Protein AF-A0A445IRP0-F1 (afdb_monomer)

Organism: Glycine soja (NCBI:txid3848)

Sequence (173 aa):
MMEEEKATNGAVTRHMLGPQFVNKLICDLNQSNEDSYKPWCIEDVSLFILPSKLGYDINQCKLVNSMHDNFSTSKKNLDDAMKHRFKELLVLMNPGLTKESASITLLHVDVPRQQNIHDCGIHVLKYMEIWDGSIKWQDKTMPDYQHKEILKIRQSLYVDGFDILKTRLEKRF

pLDDT: mean 72.68, std 11.89, range [42.47, 92.5]

Nearest PDB structures (foldseek):
  3m21-assembly1_F  TM=4.863E-01  e=3.733E-01  Helicobacter pylori 26695
  3ug6-assembly1_A  TM=2.866E-01  e=9.724E-01  Methanocaldococcus jannaschii DSM 2661
  6lhx-assembly1_A  TM=2.316E-01  e=7.992E+00  Bacillus cereus MSX-D12

InterPro domains:
  IPR003653 Ulp1 protease family, C-terminal catalytic domain [PF02902] (105-167)
  IPR003653 Ulp1 protease family, C-terminal catalytic domain [PS50600] (1-131)
  IPR038765 Papain-like cysteine peptidase superfamily [SSF54001] (14-158)

Mean predicted aligned error: 11.12 Å

Radius of gyration: 18.85 Å; Cα contacts (8 Å, |Δi|>4): 133; chains: 1; bounding box: 42×48×46 Å

Secondary structure (DSSP, 8-state):
-HHHHHHHHSS----TTSHHHHHHHHHHHHH--TT---PPPHHHHHTTT-HHHHTS---EEEEE--S-----HHHHHHHHHHHHHHHHHHHHH-TT--TTT---EEEEE--PPPSSSS-HHHHHHHHHHH--S-SSBTTBPPP---HHHHHHHHHHHHHHHHHHHHHHHHTT-

Solvent-accessible surface area (backbone atoms only — not comparable to full-atom values): 10655 Å² total; per-residue (Å²): 107,70,70,52,42,29,72,73,66,79,48,68,82,82,50,88,66,16,58,70,49,48,51,48,51,52,52,53,55,74,69,43,48,94,93,57,70,70,78,81,47,73,74,60,57,34,62,70,69,19,36,87,70,64,76,51,81,82,47,70,42,78,46,79,59,37,67,83,73,81,96,46,77,70,55,53,53,49,52,52,51,49,54,51,52,50,38,53,51,50,29,73,58,30,88,90,45,46,76,88,73,53,59,72,46,81,40,80,49,87,54,51,65,52,93,64,94,79,54,60,66,58,51,54,51,52,46,39,70,69,51,84,70,60,95,53,54,92,86,40,77,64,81,73,77,51,72,74,51,52,53,50,52,52,52,47,56,52,51,55,52,46,52,53,50,49,56,54,57,62,73,74,111

Structure (mmCIF, N/CA/C/O backbone):
data_AF-A0A445IRP0-F1
#
_entry.id   AF-A0A445IRP0-F1
#
loop_
_atom_site.group_PDB
_atom_site.id
_atom_site.type_symbol
_atom_site.label_atom_id
_atom_site.label_alt_id
_atom_site.label_comp_id
_atom_site.label_asym_id
_atom_site.label_entity_id
_atom_site.label_seq_id
_atom_site.pdbx_PDB_ins_code
_atom_site.Cartn_x
_atom_site.Cartn_y
_atom_site.Cartn_z
_atom_site.occupancy
_atom_site.B_iso_or_equiv
_atom_site.auth_seq_id
_atom_site.auth_comp_id
_atom_site.auth_asym_id
_atom_site.auth_atom_id
_atom_site.pdbx_PDB_model_num
ATOM 1 N N . MET A 1 1 ? -22.354 -3.031 -4.840 1.00 49.41 1 MET A N 1
ATOM 2 C CA . MET A 1 1 ? -20.895 -3.112 -4.599 1.00 49.41 1 MET A CA 1
ATOM 3 C C . MET A 1 1 ? -20.497 -3.100 -3.116 1.00 49.41 1 MET A C 1
ATOM 5 O O . MET A 1 1 ? -20.107 -4.154 -2.650 1.00 49.41 1 MET A O 1
ATOM 9 N N . MET A 1 2 ? -20.603 -2.001 -2.339 1.00 43.59 2 MET A N 1
ATOM 10 C CA . MET A 1 2 ? -20.248 -2.030 -0.890 1.00 43.59 2 MET A CA 1
ATOM 11 C C . MET A 1 2 ? -21.197 -2.880 -0.042 1.00 43.59 2 MET A C 1
ATOM 13 O O . MET A 1 2 ? -20.754 -3.698 0.756 1.00 43.59 2 MET A O 1
ATOM 17 N N . GLU A 1 3 ? -22.499 -2.689 -0.252 1.00 45.44 3 GLU A N 1
ATOM 18 C CA . GLU A 1 3 ? -23.562 -3.465 0.397 1.00 45.44 3 GLU A CA 1
ATOM 19 C C . GLU A 1 3 ? -23.433 -4.968 0.082 1.00 45.44 3 GLU A C 1
ATOM 21 O O . GLU A 1 3 ? -23.585 -5.794 0.972 1.00 45.44 3 GLU A O 1
ATOM 26 N N . GLU A 1 4 ? -23.058 -5.327 -1.152 1.00 49.97 4 GLU A N 1
ATOM 27 C CA . GLU A 1 4 ? -22.807 -6.721 -1.562 1.00 49.97 4 GLU A CA 1
ATOM 28 C C . GLU A 1 4 ? -21.566 -7.323 -0.901 1.00 49.97 4 GLU A C 1
ATOM 30 O O . GLU A 1 4 ? -21.624 -8.450 -0.418 1.00 49.97 4 GLU A O 1
ATOM 35 N N . GLU A 1 5 ? -20.447 -6.594 -0.861 1.00 42.47 5 GLU A N 1
ATOM 36 C CA . GLU A 1 5 ? -19.217 -7.065 -0.211 1.00 42.47 5 GLU A CA 1
ATOM 37 C C . GLU A 1 5 ? -19.461 -7.300 1.286 1.00 42.47 5 GLU A C 1
ATOM 39 O O . GLU A 1 5 ? -19.101 -8.350 1.818 1.00 42.47 5 GLU A O 1
ATOM 44 N N . LYS A 1 6 ? -20.171 -6.372 1.943 1.00 52.72 6 LYS A N 1
ATOM 45 C CA . LYS A 1 6 ? -20.587 -6.503 3.344 1.00 52.72 6 LYS A CA 1
ATOM 46 C C . LYS A 1 6 ? -21.531 -7.685 3.555 1.00 52.72 6 LYS A C 1
ATOM 48 O O . LYS A 1 6 ? -21.344 -8.437 4.507 1.00 52.72 6 LYS A O 1
ATOM 53 N N . ALA A 1 7 ? -22.519 -7.859 2.676 1.00 57.97 7 ALA A N 1
ATOM 54 C CA . ALA A 1 7 ? -23.468 -8.969 2.739 1.00 57.97 7 ALA A CA 1
ATOM 55 C C . ALA A 1 7 ? -22.790 -10.332 2.528 1.00 57.97 7 ALA A C 1
ATOM 57 O O . ALA A 1 7 ? -23.214 -11.321 3.118 1.00 57.97 7 ALA A O 1
ATOM 58 N N . THR A 1 8 ? -21.723 -10.377 1.727 1.00 62.09 8 THR A N 1
ATOM 59 C CA . THR A 1 8 ? -21.004 -11.616 1.396 1.00 62.09 8 THR A CA 1
ATOM 60 C C . THR A 1 8 ? -19.952 -11.972 2.448 1.00 62.09 8 THR A C 1
ATOM 62 O O . THR A 1 8 ? -19.849 -13.127 2.852 1.00 62.09 8 THR A O 1
ATOM 65 N N . ASN A 1 9 ? -19.184 -10.987 2.924 1.00 55.62 9 ASN A N 1
ATOM 66 C CA . ASN A 1 9 ? -17.984 -11.223 3.735 1.00 55.62 9 ASN A CA 1
ATOM 67 C C . ASN A 1 9 ? -18.143 -10.801 5.205 1.00 55.62 9 ASN A C 1
ATOM 69 O O . ASN A 1 9 ? -17.217 -10.973 5.996 1.00 55.62 9 ASN A O 1
ATOM 73 N N . GLY A 1 10 ? -19.271 -10.188 5.582 1.00 58.84 10 GLY A N 1
ATOM 74 C CA . GLY A 1 10 ? -19.500 -9.621 6.919 1.00 58.84 10 GLY A CA 1
ATOM 75 C C . GLY A 1 10 ? -18.662 -8.372 7.236 1.00 58.84 10 GLY A C 1
ATOM 76 O O . GLY A 1 10 ? -18.857 -7.742 8.273 1.00 58.84 10 GLY A O 1
ATOM 77 N N . ALA A 1 11 ? -17.750 -7.990 6.343 1.00 49.50 11 ALA A N 1
ATOM 78 C CA . ALA A 1 11 ? -16.884 -6.826 6.437 1.00 49.50 11 ALA A CA 1
ATOM 79 C C . ALA A 1 11 ? -16.640 -6.253 5.036 1.00 49.50 11 ALA A C 1
ATOM 81 O O . ALA A 1 11 ? -16.726 -6.967 4.039 1.00 49.50 11 ALA A O 1
ATOM 82 N N . VAL A 1 12 ? -16.318 -4.964 4.967 1.00 50.44 12 VAL A N 1
ATOM 83 C CA . VAL A 1 12 ? -15.929 -4.292 3.724 1.00 50.44 12 VAL A CA 1
ATOM 84 C C . VAL A 1 12 ? -14.454 -3.956 3.829 1.00 50.44 12 VAL A C 1
ATOM 86 O O . VAL A 1 12 ? -14.014 -3.356 4.810 1.00 50.44 12 VAL A O 1
ATOM 89 N N . THR A 1 13 ? -13.681 -4.336 2.820 1.00 54.75 13 THR A N 1
ATOM 90 C CA . THR A 1 13 ? -12.271 -3.982 2.760 1.00 54.75 13 THR A CA 1
ATOM 91 C C . THR A 1 13 ? -12.132 -2.647 2.044 1.00 54.75 13 THR A C 1
ATOM 93 O O . THR A 1 13 ? -12.582 -2.453 0.911 1.00 54.75 13 THR A O 1
ATOM 96 N N . ARG A 1 14 ? -11.471 -1.695 2.696 1.00 53.50 14 ARG A N 1
ATOM 97 C CA . ARG A 1 14 ? -10.899 -0.540 2.004 1.00 53.50 14 ARG A CA 1
ATOM 98 C C . ARG A 1 14 ? -9.454 -0.366 2.369 1.00 53.50 14 ARG A C 1
ATOM 100 O O . ARG A 1 14 ? -8.940 -0.882 3.356 1.00 53.50 14 ARG A O 1
ATOM 107 N N . HIS A 1 15 ? -8.836 0.421 1.518 1.00 56.62 15 HIS A N 1
ATOM 108 C CA . HIS A 1 15 ? -7.422 0.652 1.474 1.00 56.62 15 HIS A CA 1
ATOM 109 C C . HIS A 1 15 ? -7.168 2.115 1.664 1.00 56.62 15 HIS A C 1
ATOM 111 O O . HIS A 1 15 ? -7.612 2.937 0.856 1.00 56.62 15 HIS A O 1
ATOM 117 N N . MET A 1 16 ? -6.385 2.432 2.679 1.00 53.59 16 MET A N 1
ATOM 118 C CA . MET A 1 16 ? -5.682 3.698 2.655 1.00 53.59 16 MET A CA 1
ATOM 119 C C . MET A 1 16 ? -4.777 3.670 1.417 1.00 53.59 16 MET A C 1
ATOM 121 O O . MET A 1 16 ? -3.977 2.750 1.271 1.00 53.59 16 MET A O 1
ATOM 125 N N . LEU A 1 17 ? -4.951 4.643 0.517 1.00 59.75 17 LEU A N 1
ATOM 126 C CA . LEU A 1 17 ? -4.215 4.758 -0.752 1.00 59.75 17 LEU A CA 1
ATOM 127 C C . LEU A 1 17 ? -4.548 3.715 -1.842 1.00 59.75 17 LEU A C 1
ATOM 129 O O . LEU A 1 17 ? -3.774 3.561 -2.780 1.00 59.75 17 LEU A O 1
ATOM 133 N N . GLY A 1 18 ? -5.685 3.013 -1.767 1.00 58.62 18 GLY A N 1
ATOM 134 C CA . GLY A 1 18 ? -6.101 2.104 -2.850 1.00 58.62 18 GLY A CA 1
ATOM 135 C C . GLY A 1 18 ? -6.697 2.817 -4.073 1.00 58.62 18 GLY A C 1
ATOM 136 O O . GLY A 1 18 ? -6.819 4.044 -4.080 1.00 58.62 18 GLY A O 1
ATOM 137 N N . PRO A 1 19 ? -7.173 2.068 -5.084 1.00 57.66 19 PRO A N 1
ATOM 138 C CA . PRO A 1 19 ? -7.623 2.627 -6.363 1.00 57.66 19 PRO A CA 1
ATOM 139 C C . PRO A 1 19 ? -8.671 3.742 -6.244 1.00 57.66 19 PRO A C 1
ATOM 141 O O . PRO A 1 19 ? -8.642 4.703 -7.000 1.00 57.66 19 PRO A O 1
ATOM 144 N N . GLN A 1 20 ? -9.575 3.671 -5.260 1.00 61.53 20 GLN A N 1
ATOM 145 C CA . GLN A 1 20 ? -10.570 4.725 -5.015 1.00 61.53 20 GLN A CA 1
ATOM 146 C C . GLN A 1 20 ? -9.940 6.034 -4.510 1.00 61.53 20 GLN A C 1
ATOM 148 O O . GLN A 1 20 ? -10.324 7.111 -4.961 1.00 61.53 20 GLN A O 1
ATOM 153 N N . PHE A 1 21 ? -8.959 5.943 -3.606 1.00 66.00 21 PHE A N 1
ATOM 154 C CA . PHE A 1 21 ? -8.188 7.095 -3.137 1.00 66.00 21 PHE A CA 1
ATOM 155 C C . PHE A 1 21 ? -7.368 7.688 -4.287 1.00 66.00 21 PHE A C 1
ATOM 157 O O . PHE A 1 21 ? -7.409 8.893 -4.512 1.00 66.00 21 PHE A O 1
ATOM 164 N N . VAL A 1 22 ? -6.675 6.835 -5.050 1.00 65.50 22 VAL A N 1
ATOM 165 C CA . VAL A 1 22 ? -5.844 7.249 -6.189 1.00 65.50 22 VAL A CA 1
ATOM 166 C C . VAL A 1 22 ? -6.694 7.912 -7.274 1.00 65.50 22 VAL A C 1
ATOM 168 O O . VAL A 1 22 ? -6.341 8.986 -7.749 1.00 65.50 22 VAL A O 1
ATOM 171 N N . ASN A 1 23 ? -7.860 7.351 -7.605 1.00 66.62 23 ASN A N 1
ATOM 172 C CA . ASN A 1 23 ? -8.787 7.948 -8.567 1.00 66.62 23 ASN A CA 1
ATOM 173 C C . ASN A 1 23 ? -9.287 9.322 -8.108 1.00 66.62 23 ASN A C 1
ATOM 175 O O . ASN A 1 23 ? -9.352 10.242 -8.923 1.00 66.62 23 ASN A O 1
ATOM 179 N N . LYS A 1 24 ? -9.609 9.487 -6.817 1.00 70.50 24 LYS A N 1
ATOM 180 C CA . LYS A 1 24 ? -9.994 10.794 -6.266 1.00 70.50 24 LYS A CA 1
ATOM 181 C C . LYS A 1 24 ? -8.835 11.789 -6.336 1.00 70.50 24 LYS A C 1
ATOM 183 O O . LYS A 1 24 ? -9.045 12.907 -6.791 1.00 70.50 24 LYS A O 1
ATOM 188 N N . LEU A 1 25 ? -7.627 11.369 -5.962 1.00 69.69 25 LEU A N 1
ATOM 189 C CA . LEU A 1 25 ? -6.421 12.192 -6.046 1.00 69.69 25 LEU A CA 1
ATOM 190 C C . LEU A 1 25 ? -6.155 12.654 -7.487 1.00 69.69 25 LEU A C 1
ATOM 192 O O . LEU A 1 25 ? -5.915 13.834 -7.708 1.00 69.69 25 LEU A O 1
ATOM 196 N N . ILE A 1 26 ? -6.268 11.756 -8.472 1.00 68.75 26 ILE A N 1
ATOM 197 C CA . ILE A 1 26 ? -6.135 12.082 -9.901 1.00 68.75 26 ILE A CA 1
ATOM 198 C C . ILE A 1 26 ? -7.226 13.065 -10.345 1.00 68.75 26 ILE A C 1
ATOM 200 O O . ILE A 1 26 ? -6.927 14.043 -11.028 1.00 68.75 26 ILE A O 1
ATOM 204 N N . CYS A 1 27 ? -8.484 12.834 -9.957 1.00 71.12 27 CYS A N 1
ATOM 205 C CA . CYS A 1 27 ? -9.591 13.733 -10.292 1.00 71.12 27 CYS A CA 1
ATOM 206 C C . CYS A 1 27 ? -9.363 15.144 -9.739 1.00 71.12 27 CYS A C 1
ATOM 208 O O . CYS A 1 27 ? -9.520 16.114 -10.477 1.00 71.12 27 CYS A O 1
ATOM 210 N N . ASP A 1 28 ? -8.953 15.254 -8.477 1.00 69.81 28 ASP A N 1
ATOM 211 C CA . ASP A 1 28 ? -8.694 16.540 -7.831 1.00 69.81 28 ASP A CA 1
ATOM 212 C C . ASP A 1 28 ? -7.466 17.233 -8.444 1.00 69.81 28 ASP A C 1
ATOM 214 O O . ASP A 1 28 ? -7.491 18.441 -8.671 1.00 69.81 28 ASP A O 1
ATOM 218 N N . LEU A 1 29 ? -6.424 16.47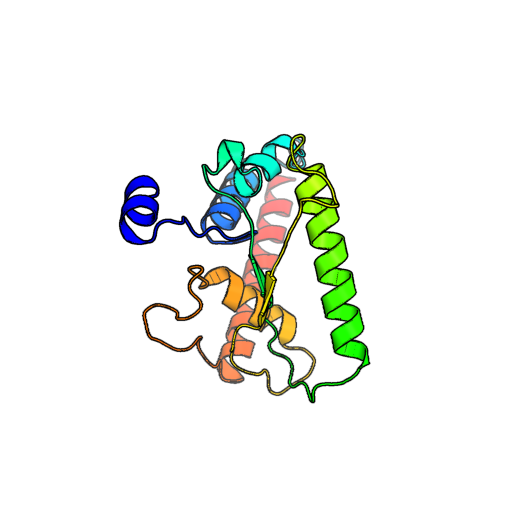4 -8.807 1.00 68.44 29 LEU A N 1
ATOM 219 C CA . LEU A 1 29 ? -5.252 16.997 -9.514 1.00 68.44 29 LEU A CA 1
ATOM 220 C C . LEU A 1 29 ? -5.633 17.570 -10.889 1.00 68.44 29 LEU A C 1
ATOM 222 O O . LEU A 1 29 ? -5.182 18.657 -11.247 1.00 68.44 29 LEU A O 1
ATOM 226 N N . ASN A 1 30 ? -6.493 16.870 -11.634 1.00 69.06 30 ASN A N 1
ATOM 227 C CA . ASN A 1 30 ? -6.976 17.299 -12.950 1.00 69.06 30 ASN A CA 1
ATOM 228 C C . ASN A 1 30 ? -7.891 18.529 -12.880 1.00 69.06 30 ASN A C 1
ATOM 230 O O . ASN A 1 30 ? -7.974 19.283 -13.848 1.00 69.06 30 ASN A O 1
ATOM 234 N N . GLN A 1 31 ? -8.576 18.727 -11.753 1.00 68.12 31 GLN A N 1
ATOM 235 C CA . GLN A 1 31 ? -9.432 19.888 -11.496 1.00 68.12 31 GLN A CA 1
ATOM 236 C C . GLN A 1 31 ? -8.668 21.069 -10.883 1.00 68.12 31 GLN A C 1
ATOM 238 O O . GLN A 1 31 ? -9.221 22.162 -10.802 1.00 68.12 31 GLN A O 1
ATOM 243 N N . SER A 1 32 ? -7.422 20.867 -10.441 1.00 60.78 32 SER A N 1
ATOM 244 C CA . SER A 1 32 ? -6.613 21.920 -9.829 1.00 60.78 32 SER A CA 1
ATOM 245 C C . SER A 1 32 ? -5.907 22.793 -10.874 1.00 60.78 32 SER A C 1
ATOM 247 O O . SER A 1 32 ? -5.174 22.309 -11.739 1.00 60.78 32 SER A O 1
ATOM 249 N N . ASN A 1 33 ? -6.106 24.103 -10.765 1.00 63.03 33 ASN A N 1
ATOM 250 C CA . ASN A 1 33 ? -5.333 25.147 -11.426 1.00 63.03 33 ASN A CA 1
ATOM 251 C C . ASN A 1 33 ? -4.187 25.549 -10.479 1.00 63.03 33 ASN A C 1
ATOM 253 O O . ASN A 1 33 ? -4.282 25.334 -9.270 1.00 63.03 33 ASN A O 1
ATOM 257 N N . GLU A 1 34 ? -3.120 26.165 -10.992 1.00 55.19 34 GLU A N 1
ATOM 258 C CA . GLU A 1 34 ? -1.933 26.499 -10.183 1.00 55.19 34 GLU A CA 1
ATOM 259 C C . GLU A 1 34 ? -2.252 27.417 -8.980 1.00 55.19 34 GLU A C 1
ATOM 261 O O . GLU A 1 34 ? -1.690 27.233 -7.903 1.00 55.19 34 GLU A O 1
ATOM 266 N N . ASP A 1 35 ? -3.256 28.289 -9.123 1.00 58.19 35 ASP A N 1
ATOM 267 C CA . ASP A 1 35 ? -3.748 29.187 -8.065 1.00 58.19 35 ASP A CA 1
ATOM 268 C C . ASP A 1 35 ? -4.899 28.608 -7.220 1.00 58.19 35 ASP A C 1
ATOM 270 O O . ASP A 1 35 ? -5.361 29.239 -6.270 1.00 58.19 35 ASP A O 1
ATOM 274 N N . SER A 1 36 ? -5.396 27.412 -7.553 1.00 63.78 36 SER A N 1
ATOM 275 C CA . SER A 1 36 ? -6.553 26.792 -6.894 1.00 63.78 36 SER A CA 1
ATOM 276 C C . SER A 1 36 ? -6.207 25.493 -6.166 1.00 63.78 36 SER A C 1
ATOM 278 O O . SER A 1 36 ? -7.114 24.724 -5.831 1.00 63.78 36 SER A O 1
ATOM 280 N N . TYR A 1 37 ? -4.916 25.216 -5.937 1.00 63.06 37 TYR A N 1
ATOM 281 C CA . TYR A 1 37 ? -4.501 24.055 -5.156 1.00 63.06 37 TYR A CA 1
ATOM 282 C C . TYR A 1 37 ? -5.083 24.155 -3.746 1.00 63.06 37 TYR A C 1
ATOM 284 O O . TYR A 1 37 ? -4.638 24.944 -2.911 1.00 63.06 37 TYR A O 1
ATOM 292 N N . LYS A 1 38 ? -6.093 23.328 -3.483 1.00 68.38 38 LYS A N 1
ATOM 293 C CA . LYS A 1 38 ? -6.670 23.174 -2.159 1.00 68.38 38 LYS A CA 1
ATOM 294 C C . LYS A 1 38 ? -6.031 21.944 -1.513 1.00 68.38 38 LYS A C 1
ATOM 296 O O . LYS A 1 38 ? -6.336 20.829 -1.941 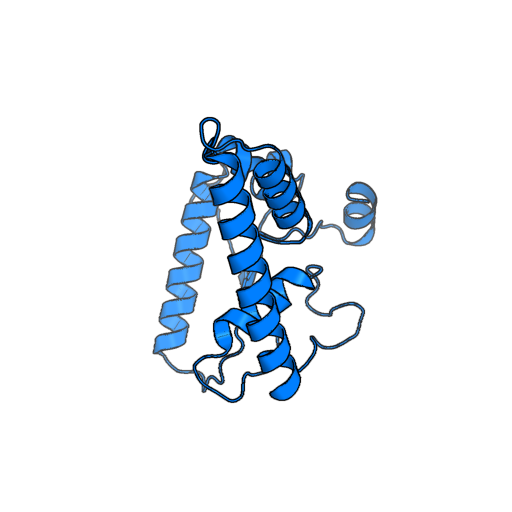1.00 68.38 38 LYS A O 1
ATOM 301 N N . PRO A 1 39 ? -5.143 22.105 -0.514 1.00 69.19 39 PRO A N 1
ATOM 302 C CA . PRO A 1 39 ? -4.654 20.962 0.240 1.00 69.19 39 PRO A CA 1
ATOM 303 C C . PRO A 1 39 ? -5.843 20.244 0.881 1.00 69.19 39 PRO A C 1
ATOM 305 O O . PRO A 1 39 ? -6.757 20.892 1.398 1.00 69.19 39 PRO A O 1
ATOM 308 N N . TRP A 1 40 ? -5.828 18.912 0.830 1.00 70.25 40 TRP A N 1
ATOM 309 C CA . TRP A 1 40 ? -6.864 18.102 1.461 1.00 70.25 40 TRP A CA 1
ATOM 310 C C . TRP A 1 40 ? -6.910 18.399 2.957 1.00 70.25 40 TRP A C 1
ATOM 312 O O . TRP A 1 40 ? -5.889 18.317 3.648 1.00 70.25 40 TRP A O 1
ATOM 322 N N . CYS A 1 41 ? -8.094 18.749 3.452 1.00 73.69 41 CYS A N 1
ATOM 323 C CA . CYS A 1 41 ? -8.324 18.912 4.880 1.00 73.69 41 CYS A CA 1
ATOM 324 C C . CYS A 1 41 ? -8.674 17.565 5.522 1.00 73.69 41 CYS A C 1
ATOM 326 O O . CYS A 1 41 ? -8.874 16.551 4.844 1.00 73.69 41 CYS A O 1
ATOM 328 N N . ILE A 1 42 ? -8.733 17.530 6.853 1.00 68.50 42 ILE A N 1
ATOM 329 C CA . ILE A 1 42 ? -9.006 16.285 7.577 1.00 68.50 42 ILE A CA 1
ATOM 330 C C . ILE A 1 42 ? -10.379 15.704 7.211 1.00 68.50 42 ILE A C 1
ATOM 332 O O . ILE A 1 42 ? -10.540 14.488 7.223 1.00 68.50 42 ILE A O 1
ATOM 336 N N . GLU A 1 43 ? -11.330 16.546 6.799 1.00 74.38 43 GLU A N 1
ATOM 337 C CA . GLU A 1 43 ? -12.660 16.174 6.308 1.00 74.38 43 GLU A CA 1
ATOM 338 C C . GLU A 1 43 ? -12.640 15.482 4.932 1.00 74.38 43 GLU A C 1
ATOM 340 O O . GLU A 1 43 ? -13.498 14.628 4.678 1.00 74.38 43 GLU A O 1
ATOM 345 N N . ASP A 1 44 ? -11.664 15.806 4.077 1.00 73.75 44 ASP A N 1
ATOM 346 C CA . ASP A 1 44 ? -11.463 15.163 2.772 1.00 73.75 44 ASP A CA 1
ATOM 347 C C . ASP A 1 44 ? -10.844 13.773 2.964 1.00 73.75 44 ASP A C 1
ATOM 349 O O . ASP A 1 44 ? -11.360 12.771 2.463 1.00 73.75 44 ASP A O 1
ATOM 353 N N . VAL A 1 45 ? -9.782 13.689 3.777 1.00 69.69 45 VAL A N 1
ATOM 354 C CA . VAL A 1 45 ? -9.123 12.413 4.113 1.00 69.69 45 VAL A CA 1
ATOM 355 C C . VAL A 1 45 ? -10.100 11.500 4.854 1.00 69.69 45 VAL A C 1
ATOM 357 O O . VAL A 1 45 ? -10.145 10.296 4.610 1.00 69.69 45 VAL A O 1
ATOM 360 N N . SER A 1 46 ? -10.923 12.093 5.722 1.00 70.50 46 SER A N 1
ATOM 361 C CA . SER A 1 46 ? -11.981 11.476 6.521 1.00 70.50 46 SER A CA 1
ATOM 362 C C . SER A 1 46 ? -12.862 10.507 5.729 1.00 70.50 46 SER A C 1
ATOM 364 O O . SER A 1 46 ? -13.247 9.467 6.260 1.00 70.50 46 SER A O 1
ATOM 366 N N . LEU A 1 47 ? -13.163 10.800 4.463 1.00 69.19 47 LEU A N 1
ATOM 367 C CA . LEU A 1 47 ? -14.003 9.951 3.609 1.00 69.19 47 LEU A CA 1
ATOM 368 C C . LEU A 1 47 ? -13.403 8.562 3.351 1.00 69.19 47 LEU A C 1
ATOM 370 O O . LEU A 1 47 ? -14.136 7.633 3.029 1.00 69.19 47 LEU A O 1
ATOM 374 N N . PHE A 1 48 ? -12.092 8.414 3.522 1.00 65.75 48 PHE A N 1
ATOM 375 C CA . PHE A 1 48 ? -11.356 7.177 3.261 1.00 65.75 48 PHE A CA 1
ATOM 376 C C . PHE A 1 48 ? -11.022 6.386 4.528 1.00 65.75 48 PHE A C 1
ATOM 378 O O . PHE A 1 48 ? -10.499 5.277 4.432 1.00 65.75 48 PHE A O 1
ATOM 385 N N . ILE A 1 49 ? -11.288 6.958 5.705 1.00 63.38 49 ILE A N 1
ATOM 386 C CA . ILE A 1 49 ? -10.743 6.489 6.990 1.00 63.38 49 ILE A CA 1
ATOM 387 C C . ILE A 1 49 ? -11.753 6.502 8.144 1.00 63.38 49 ILE A C 1
ATOM 389 O O . ILE A 1 49 ? -11.552 5.765 9.104 1.00 63.38 49 ILE A O 1
ATOM 393 N N . LEU A 1 50 ? -12.821 7.313 8.101 1.00 65.31 50 LEU A N 1
ATOM 394 C CA . LEU A 1 50 ? -13.795 7.379 9.197 1.00 65.31 50 LEU A CA 1
ATOM 395 C C . LEU A 1 50 ? -14.768 6.204 9.139 1.00 65.31 50 LEU A C 1
ATOM 397 O O . LEU A 1 50 ? -15.543 6.135 8.183 1.00 65.31 50 LEU A O 1
ATOM 401 N N . PRO A 1 51 ? -14.847 5.361 10.185 1.00 63.41 51 PRO A N 1
ATOM 402 C CA . PRO A 1 51 ? -15.789 4.243 10.222 1.00 63.41 51 PRO A CA 1
ATOM 403 C C . PRO A 1 51 ? -17.242 4.660 9.972 1.00 63.41 51 PRO A C 1
ATOM 405 O O . PRO A 1 51 ? -17.971 3.967 9.271 1.00 63.41 51 PRO A O 1
ATOM 408 N N . SER A 1 52 ? -17.653 5.837 10.458 1.00 61.19 52 SER A N 1
ATOM 409 C CA . SER A 1 52 ? -19.003 6.380 10.247 1.00 61.19 52 SER A CA 1
ATOM 410 C C . SER A 1 52 ? -19.304 6.761 8.794 1.00 61.19 52 SER A C 1
ATOM 412 O O . SER A 1 52 ? -20.456 6.689 8.378 1.00 61.19 52 SER A O 1
ATOM 414 N N . LYS A 1 53 ? -18.287 7.148 8.013 1.00 63.16 53 LYS A N 1
ATOM 415 C CA . LYS A 1 53 ? -18.421 7.446 6.577 1.00 63.16 53 LYS A CA 1
ATOM 416 C C . LYS A 1 53 ? -18.204 6.210 5.704 1.00 63.16 53 LYS A C 1
ATOM 418 O O . LYS A 1 53 ? -18.744 6.127 4.607 1.00 63.16 53 LYS A O 1
ATOM 423 N N . LEU A 1 54 ? -17.420 5.259 6.203 1.00 57.94 54 LEU A N 1
ATOM 424 C CA . LEU A 1 54 ? -17.087 4.008 5.536 1.00 57.94 54 LEU A CA 1
ATOM 425 C C . LEU A 1 54 ? -18.167 2.927 5.730 1.00 57.94 54 LEU A C 1
ATOM 427 O O . LEU A 1 54 ? -18.380 2.102 4.846 1.00 57.94 54 LEU A O 1
ATOM 431 N N . GLY A 1 55 ? -18.877 2.941 6.862 1.00 54.72 55 GLY A N 1
ATOM 432 C CA . GLY A 1 55 ? -19.907 1.960 7.220 1.00 54.72 55 GLY A CA 1
ATOM 433 C C . GLY A 1 55 ? -19.371 0.657 7.835 1.00 54.72 55 GLY A C 1
ATOM 434 O O . GLY A 1 55 ? -20.111 -0.335 7.885 1.00 54.72 55 GLY A O 1
ATOM 435 N N . TYR A 1 56 ? -18.104 0.635 8.267 1.00 57.84 56 TYR A N 1
ATOM 436 C CA . TYR A 1 56 ? -17.422 -0.504 8.899 1.00 57.84 56 TYR A CA 1
ATOM 437 C C . TYR A 1 56 ? -16.165 -0.053 9.672 1.00 57.84 56 TYR A C 1
ATOM 439 O O . TYR A 1 56 ? -15.621 1.024 9.420 1.00 57.84 56 TYR A O 1
ATOM 447 N N . ASP A 1 57 ? -15.695 -0.892 10.598 1.00 64.00 57 ASP A N 1
ATOM 448 C CA . ASP A 1 57 ? -14.557 -0.595 11.476 1.00 64.00 57 ASP A CA 1
ATOM 449 C C . ASP A 1 57 ? -13.199 -0.945 10.853 1.00 64.00 57 ASP A C 1
ATOM 451 O O . ASP A 1 57 ? -13.046 -1.955 10.163 1.00 64.00 57 ASP A O 1
ATOM 455 N N . ILE A 1 58 ? -12.177 -0.140 11.162 1.00 70.44 58 ILE A N 1
ATOM 456 C CA . ILE A 1 58 ? -10.782 -0.427 10.808 1.00 70.44 58 ILE A CA 1
ATOM 457 C C . ILE A 1 58 ? -10.129 -1.173 11.971 1.00 70.44 58 ILE A C 1
ATOM 459 O O . ILE A 1 58 ? -9.842 -0.590 13.013 1.00 70.44 58 ILE A O 1
ATOM 463 N N . ASN A 1 59 ? -9.864 -2.462 11.783 1.00 72.75 59 ASN A N 1
ATOM 464 C CA . ASN A 1 59 ? -9.285 -3.340 12.806 1.00 72.75 59 ASN A CA 1
ATOM 465 C C . ASN A 1 59 ? -7.965 -4.004 12.371 1.00 72.75 59 ASN A C 1
ATOM 467 O O . ASN A 1 59 ? -7.296 -4.652 13.181 1.00 72.75 59 ASN A O 1
ATOM 471 N N . GLN A 1 60 ? -7.566 -3.844 11.107 1.00 75.50 60 GLN A N 1
ATOM 472 C CA . GLN A 1 60 ? -6.375 -4.464 10.532 1.00 75.50 60 GLN A CA 1
ATOM 473 C C . GLN A 1 60 ? -5.523 -3.446 9.775 1.00 75.50 60 GLN A C 1
ATOM 475 O O . GLN A 1 60 ? -6.028 -2.627 9.013 1.00 75.50 60 GLN A O 1
ATOM 480 N N . CYS A 1 61 ? -4.210 -3.547 9.955 1.00 78.44 61 CYS A N 1
ATOM 481 C CA . CYS A 1 61 ? -3.203 -2.844 9.174 1.00 78.44 61 CYS A CA 1
ATOM 482 C C . CYS A 1 61 ? -2.394 -3.893 8.408 1.00 78.44 61 CYS A C 1
ATOM 484 O O . CYS A 1 61 ? -1.796 -4.782 9.016 1.00 78.44 61 CYS A O 1
ATOM 486 N N . LYS A 1 62 ? -2.408 -3.822 7.075 1.00 79.12 62 LYS A N 1
ATOM 487 C CA . LYS A 1 62 ? -1.658 -4.747 6.221 1.00 79.12 62 LYS A CA 1
ATOM 488 C C . LYS A 1 62 ? -0.311 -4.131 5.884 1.00 79.12 62 LYS A C 1
ATOM 490 O O . LYS A 1 62 ? -0.249 -3.112 5.204 1.00 79.12 62 LYS A O 1
ATOM 495 N N . LEU A 1 63 ? 0.755 -4.747 6.380 1.00 80.69 63 LEU A N 1
ATOM 496 C CA . LEU A 1 63 ? 2.120 -4.343 6.096 1.00 80.69 63 LEU A CA 1
ATOM 497 C C . LEU A 1 63 ? 2.605 -5.068 4.846 1.00 80.69 63 LEU A C 1
ATOM 499 O O . LEU A 1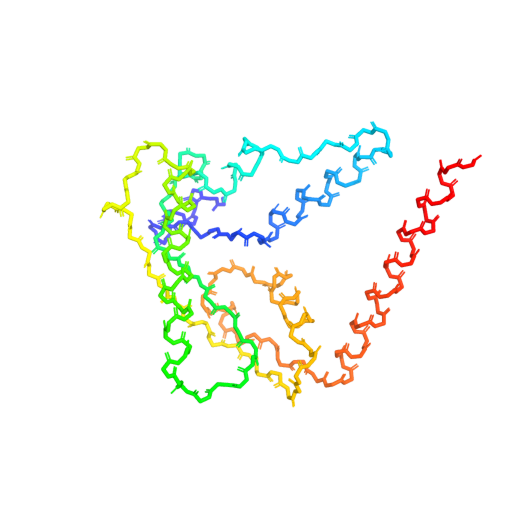 63 ? 2.690 -6.297 4.815 1.00 80.69 63 LEU A O 1
ATOM 503 N N . VAL A 1 64 ? 2.953 -4.282 3.834 1.00 82.88 64 VAL A N 1
ATOM 504 C CA . VAL A 1 64 ? 3.540 -4.764 2.589 1.00 82.88 64 VAL A CA 1
ATOM 505 C C . VAL A 1 64 ? 5.001 -4.336 2.557 1.00 82.88 64 VAL A C 1
ATOM 507 O O . VAL A 1 64 ? 5.308 -3.154 2.697 1.00 82.88 64 VAL A O 1
ATOM 510 N N . ASN A 1 65 ? 5.910 -5.295 2.401 1.00 84.12 65 ASN A N 1
ATOM 511 C CA . ASN A 1 65 ? 7.345 -5.040 2.451 1.00 84.12 65 ASN A CA 1
ATOM 512 C C . ASN A 1 65 ? 8.084 -5.937 1.456 1.00 84.12 65 ASN A C 1
ATOM 514 O O . ASN A 1 65 ? 8.149 -7.149 1.647 1.00 84.12 65 ASN A O 1
ATOM 518 N N . SER A 1 66 ? 8.666 -5.330 0.422 1.00 87.44 66 SER A N 1
ATOM 519 C CA . SER A 1 66 ? 9.437 -6.026 -0.613 1.00 87.44 66 SER A CA 1
ATOM 520 C C . SER A 1 66 ? 10.855 -6.393 -0.177 1.00 87.44 66 SER A C 1
ATOM 522 O O . SER A 1 66 ? 11.489 -7.207 -0.837 1.00 87.44 66 SER A O 1
ATOM 524 N N . MET A 1 67 ? 11.391 -5.824 0.904 1.00 85.31 67 MET A N 1
ATOM 525 C CA . MET A 1 67 ? 12.758 -6.127 1.336 1.00 85.31 67 MET A CA 1
ATOM 526 C C . MET A 1 67 ? 12.869 -7.559 1.874 1.00 85.31 67 MET A C 1
ATOM 528 O O . MET A 1 67 ? 11.936 -8.088 2.488 1.00 85.31 67 MET A O 1
ATOM 532 N N . HIS A 1 68 ? 14.028 -8.182 1.655 1.00 68.88 68 HIS A N 1
ATOM 533 C CA . HIS A 1 68 ? 14.410 -9.403 2.358 1.00 68.88 68 HIS A CA 1
ATOM 534 C C . HIS A 1 68 ? 14.645 -9.079 3.835 1.00 68.88 68 HIS A C 1
ATOM 536 O O . HIS A 1 68 ? 15.442 -8.198 4.146 1.00 68.88 68 HIS A O 1
ATOM 542 N N . ASP A 1 69 ? 13.986 -9.804 4.736 1.00 66.12 69 ASP A N 1
ATOM 543 C CA . ASP A 1 69 ? 14.200 -9.660 6.172 1.00 66.12 69 ASP A CA 1
ATOM 544 C C . ASP A 1 69 ? 14.490 -11.014 6.811 1.00 66.12 69 ASP A C 1
ATOM 546 O O . ASP A 1 69 ? 13.661 -11.922 6.794 1.00 66.12 69 ASP A O 1
ATOM 550 N N . ASN A 1 70 ? 15.647 -11.106 7.461 1.00 55.84 70 ASN A N 1
ATOM 551 C CA . ASN A 1 70 ? 15.818 -12.018 8.581 1.00 55.84 70 ASN A CA 1
ATOM 552 C C . ASN A 1 70 ? 15.163 -11.339 9.793 1.00 55.84 70 ASN A C 1
ATOM 554 O O . ASN A 1 70 ? 15.531 -10.216 10.143 1.00 55.84 70 ASN A O 1
ATOM 558 N N . PHE A 1 71 ? 14.170 -11.982 10.408 1.00 56.53 71 PHE A N 1
ATOM 559 C CA . PHE A 1 71 ? 13.428 -11.464 11.564 1.00 56.53 71 PHE A CA 1
ATOM 560 C C . PHE A 1 71 ? 14.375 -11.026 12.700 1.00 56.53 71 PHE A C 1
ATOM 562 O O . PHE A 1 71 ? 14.873 -11.857 13.455 1.00 56.53 71 PHE A O 1
ATOM 569 N N . SER A 1 72 ? 14.623 -9.718 12.832 1.00 62.09 72 SER A N 1
ATOM 570 C CA . SER A 1 72 ? 15.473 -9.140 13.884 1.00 62.09 72 SER A CA 1
ATOM 571 C C . SER A 1 72 ? 14.654 -8.365 14.920 1.00 62.09 72 SER A C 1
ATOM 573 O O . SER A 1 72 ? 13.585 -7.828 14.621 1.00 62.09 72 SER A O 1
ATOM 575 N N . THR A 1 73 ? 15.183 -8.244 16.142 1.00 62.28 73 THR A N 1
ATOM 576 C CA . THR A 1 73 ? 14.578 -7.482 17.254 1.00 62.28 73 THR A CA 1
ATOM 577 C C . THR A 1 73 ? 14.254 -6.028 16.879 1.00 62.28 73 THR A C 1
ATOM 579 O O . THR A 1 73 ? 13.242 -5.489 17.317 1.00 62.28 73 THR A O 1
ATOM 582 N N . SER A 1 74 ? 15.064 -5.406 16.014 1.00 69.62 74 SER A N 1
ATOM 583 C CA . SER A 1 74 ? 14.847 -4.036 15.525 1.00 69.62 74 SER A CA 1
ATOM 584 C C . SER A 1 74 ? 13.534 -3.891 14.742 1.00 69.62 74 SER A C 1
ATOM 586 O O . SER A 1 74 ? 12.805 -2.913 14.911 1.00 69.62 74 SER A O 1
ATOM 588 N N . LYS A 1 75 ? 13.170 -4.901 13.940 1.00 70.94 75 LYS A N 1
ATOM 589 C CA . LYS A 1 75 ? 11.941 -4.872 13.138 1.00 70.94 75 LYS A CA 1
ATOM 590 C C . LYS A 1 75 ? 10.685 -4.980 14.002 1.00 70.94 75 LYS A C 1
ATOM 592 O O . LYS A 1 75 ? 9.717 -4.279 13.743 1.00 70.94 75 LYS A O 1
ATOM 597 N N . LYS A 1 76 ? 10.722 -5.780 15.074 1.00 78.50 76 LYS A N 1
ATOM 598 C CA . LYS A 1 76 ? 9.610 -5.863 16.034 1.00 78.50 76 LYS A CA 1
ATOM 599 C C . LYS A 1 76 ? 9.323 -4.505 16.684 1.00 78.50 76 LYS A C 1
ATOM 601 O O . LYS A 1 76 ? 8.169 -4.107 16.775 1.00 78.50 76 LYS A O 1
ATOM 606 N N . ASN A 1 77 ? 10.370 -3.763 17.049 1.00 83.25 77 ASN A N 1
ATOM 607 C CA . ASN A 1 77 ? 10.217 -2.416 17.603 1.00 83.25 77 ASN A CA 1
ATOM 608 C C . ASN A 1 77 ? 9.581 -1.445 16.595 1.00 83.25 77 ASN A C 1
ATOM 610 O O . ASN A 1 77 ? 8.773 -0.603 16.983 1.00 83.25 77 ASN A O 1
ATOM 614 N N . LEU A 1 78 ? 9.923 -1.567 15.306 1.00 82.62 78 LEU A N 1
ATOM 615 C CA . LEU A 1 78 ? 9.298 -0.781 14.238 1.00 82.62 78 LEU A CA 1
ATOM 616 C C . LEU A 1 78 ? 7.823 -1.145 14.047 1.00 82.62 78 LEU A C 1
ATOM 618 O O . LEU A 1 78 ? 6.994 -0.242 13.956 1.00 82.62 78 LEU A O 1
ATOM 622 N N . ASP A 1 79 ? 7.489 -2.435 14.033 1.00 84.31 79 ASP A N 1
ATOM 623 C CA . ASP A 1 79 ? 6.107 -2.914 13.931 1.00 84.31 79 ASP A CA 1
ATOM 624 C C . ASP A 1 79 ? 5.256 -2.419 15.114 1.00 84.31 79 ASP A C 1
ATOM 626 O O . ASP A 1 79 ? 4.149 -1.913 14.914 1.00 84.31 79 ASP A O 1
ATOM 630 N N . ASP A 1 80 ? 5.789 -2.492 16.338 1.00 86.12 80 ASP A N 1
ATOM 631 C CA . ASP A 1 80 ? 5.122 -2.010 17.552 1.00 86.12 80 ASP A CA 1
ATOM 632 C C . ASP A 1 80 ? 4.935 -0.483 17.527 1.00 86.12 80 ASP A C 1
ATOM 634 O O . ASP A 1 80 ? 3.844 0.020 17.819 1.00 86.12 80 ASP A O 1
ATOM 638 N N . ALA A 1 81 ? 5.961 0.266 17.108 1.00 86.25 81 ALA A N 1
ATOM 639 C CA . ALA A 1 81 ? 5.879 1.716 16.951 1.00 86.25 81 ALA A CA 1
ATOM 640 C C . ALA A 1 81 ? 4.858 2.116 15.875 1.00 86.25 81 ALA A C 1
ATOM 642 O O . ALA A 1 81 ? 4.035 3.006 16.099 1.00 86.25 81 ALA A O 1
ATOM 643 N N . MET A 1 82 ? 4.861 1.436 14.727 1.00 84.06 82 MET A N 1
ATOM 644 C CA . MET A 1 82 ? 3.899 1.653 13.648 1.00 84.06 82 MET A CA 1
ATOM 645 C C . MET A 1 82 ? 2.475 1.363 14.126 1.00 84.06 82 MET A C 1
ATOM 647 O O . MET A 1 82 ? 1.588 2.200 13.959 1.00 84.06 82 MET A O 1
ATOM 651 N N . LYS A 1 83 ? 2.254 0.223 14.790 1.00 85.00 83 LYS A N 1
ATOM 652 C CA . LYS A 1 83 ? 0.957 -0.136 15.373 1.00 85.00 83 LYS A CA 1
ATOM 653 C C . LYS A 1 83 ? 0.473 0.923 16.363 1.00 85.00 83 LYS A C 1
ATOM 655 O O . LYS A 1 83 ? -0.698 1.295 16.321 1.00 85.00 83 LYS A O 1
ATOM 660 N N . HIS A 1 84 ? 1.357 1.445 17.213 1.00 85.00 84 HIS A N 1
ATOM 661 C CA . HIS A 1 84 ? 1.021 2.537 18.126 1.00 85.00 84 HIS A CA 1
ATOM 662 C C . HIS A 1 84 ? 0.608 3.809 17.371 1.00 85.00 84 HIS A C 1
ATOM 664 O O . HIS A 1 84 ? -0.438 4.382 17.668 1.00 85.00 84 HIS A O 1
ATOM 670 N N . ARG A 1 85 ? 1.369 4.231 16.353 1.00 84.50 85 ARG A N 1
ATOM 671 C CA . ARG A 1 85 ? 1.042 5.424 15.549 1.00 84.50 85 ARG A CA 1
ATOM 672 C C . ARG A 1 85 ? -0.270 5.286 14.786 1.00 84.50 85 ARG A C 1
ATOM 674 O O . ARG A 1 85 ? -1.056 6.229 14.768 1.00 84.50 85 ARG A O 1
ATOM 681 N N . PHE A 1 86 ? -0.556 4.115 14.222 1.00 81.75 86 PHE A N 1
ATOM 682 C CA . PHE A 1 86 ? -1.842 3.871 13.571 1.00 81.75 86 PHE A CA 1
ATOM 683 C C . PHE A 1 86 ? -3.010 3.912 14.558 1.00 81.75 86 PHE A C 1
ATOM 685 O O . PHE A 1 86 ? -4.065 4.427 14.203 1.00 81.75 86 PHE A O 1
ATOM 692 N N . LYS A 1 87 ? -2.841 3.444 15.802 1.00 82.12 87 LYS A N 1
ATOM 693 C CA . LYS A 1 87 ? -3.873 3.613 16.839 1.00 82.12 87 LYS A CA 1
ATOM 694 C C . LYS A 1 87 ? -4.144 5.082 17.140 1.00 82.12 87 LYS A C 1
ATOM 696 O O . LYS A 1 87 ? -5.302 5.468 17.241 1.00 82.12 87 LYS A O 1
ATOM 701 N N . GLU A 1 88 ? -3.100 5.898 17.2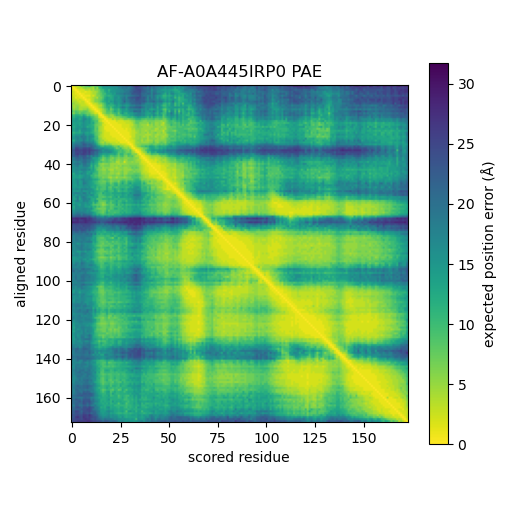65 1.00 83.31 88 GLU A N 1
ATOM 702 C CA . GLU A 1 88 ? -3.262 7.343 17.470 1.00 83.31 88 GLU A CA 1
ATOM 703 C C . GLU A 1 88 ? -4.003 7.990 16.303 1.00 83.31 88 GLU A C 1
ATOM 705 O O . GLU A 1 88 ? -4.921 8.775 16.525 1.00 83.31 88 GLU A O 1
ATOM 710 N N . LEU A 1 89 ? -3.658 7.602 15.075 1.00 79.25 89 LEU A N 1
ATOM 711 C CA . LEU A 1 89 ? -4.355 8.048 13.879 1.00 79.25 89 LEU A CA 1
ATOM 712 C C . LEU A 1 89 ? -5.832 7.619 13.898 1.00 79.25 89 LEU A C 1
ATOM 714 O O . LEU A 1 89 ? -6.697 8.456 13.676 1.00 79.25 89 LEU A O 1
ATOM 718 N N . LEU A 1 90 ? -6.154 6.363 14.235 1.00 76.56 90 LEU A N 1
ATOM 719 C CA . LEU A 1 90 ? -7.547 5.904 14.355 1.00 76.56 90 LEU A CA 1
ATOM 720 C C . LEU A 1 90 ? -8.344 6.695 15.396 1.00 76.56 90 LEU A C 1
ATOM 722 O O . LEU A 1 90 ? -9.485 7.052 15.124 1.00 76.56 90 LEU A O 1
ATOM 726 N N . VAL A 1 91 ? -7.756 6.984 16.558 1.00 80.12 91 VAL A N 1
ATOM 727 C CA . VAL A 1 91 ? -8.401 7.782 17.615 1.00 80.12 91 VAL A CA 1
ATOM 728 C C . VAL A 1 91 ? -8.639 9.218 17.156 1.00 80.12 91 VAL A C 1
ATOM 730 O O . VAL A 1 91 ? -9.725 9.750 17.350 1.00 80.12 91 VAL A O 1
ATOM 733 N N . LEU A 1 92 ? -7.657 9.838 16.493 1.00 76.38 92 LEU A N 1
ATOM 734 C CA . LEU A 1 92 ? -7.823 11.177 15.916 1.00 76.38 92 LEU A CA 1
ATOM 735 C C . LEU A 1 92 ? -8.942 11.214 14.870 1.00 76.38 92 LEU A C 1
ATOM 737 O O . LEU A 1 92 ? -9.653 12.208 14.755 1.00 76.38 92 LEU A O 1
ATOM 741 N N . MET A 1 93 ? -9.091 10.135 14.107 1.00 72.31 93 MET A N 1
ATOM 742 C CA . MET A 1 93 ? -10.074 10.042 13.034 1.00 72.31 93 MET A CA 1
ATOM 743 C C . MET A 1 93 ? -11.454 9.611 13.536 1.00 72.31 93 MET A C 1
ATOM 745 O O . MET A 1 93 ? -12.433 9.905 12.868 1.00 72.31 93 MET A O 1
ATOM 749 N N . ASN A 1 94 ? -11.572 8.940 14.684 1.00 72.19 94 ASN A N 1
ATOM 750 C CA . ASN A 1 94 ? -12.841 8.465 15.230 1.00 72.19 94 ASN A CA 1
ATOM 751 C C . ASN A 1 94 ? -13.074 9.036 16.642 1.00 72.19 94 ASN A C 1
ATOM 753 O O . ASN A 1 94 ? -12.618 8.436 17.615 1.00 72.19 94 ASN A O 1
ATOM 757 N N . PRO A 1 95 ? -13.833 10.143 16.779 1.00 67.38 95 PRO A N 1
ATOM 758 C CA . PRO A 1 95 ? -14.052 10.820 18.062 1.00 67.38 95 PRO A CA 1
ATOM 759 C C . PRO A 1 95 ? -14.687 9.946 19.155 1.00 67.38 95 PRO A C 1
ATOM 761 O O . PRO A 1 95 ? -14.601 10.288 20.331 1.00 67.38 95 PRO A O 1
ATOM 764 N N . GLY A 1 96 ? -15.344 8.840 18.783 1.00 72.12 96 GLY A N 1
ATOM 765 C CA . GLY A 1 96 ? -15.931 7.877 19.721 1.00 72.12 96 GLY A CA 1
ATOM 766 C C . GLY A 1 96 ? -14.986 6.752 20.159 1.00 72.12 96 GLY A C 1
ATOM 767 O O . GLY A 1 96 ? -15.372 5.934 20.990 1.00 72.12 96 GLY A O 1
ATOM 768 N N . LEU A 1 97 ? -13.772 6.682 19.602 1.00 75.38 97 LEU A N 1
ATOM 769 C CA . LEU A 1 97 ? -12.785 5.644 19.888 1.00 75.38 97 LEU A CA 1
ATOM 770 C C . LEU A 1 97 ? -11.709 6.186 20.833 1.00 75.38 97 LEU A C 1
ATOM 772 O O . LEU A 1 97 ? -11.123 7.237 20.590 1.00 75.38 97 LEU A O 1
ATOM 776 N N . THR A 1 98 ? -11.401 5.446 21.894 1.00 76.56 98 THR A N 1
ATOM 777 C CA . THR A 1 98 ? -10.317 5.790 22.829 1.00 76.56 98 THR A CA 1
ATOM 778 C C . THR A 1 98 ? -9.053 4.989 22.518 1.00 76.56 98 THR A C 1
ATOM 780 O O . THR A 1 98 ? -9.106 3.954 21.850 1.00 76.56 98 THR A O 1
ATOM 783 N N . LYS A 1 99 ? -7.886 5.421 23.017 1.00 71.94 99 LYS 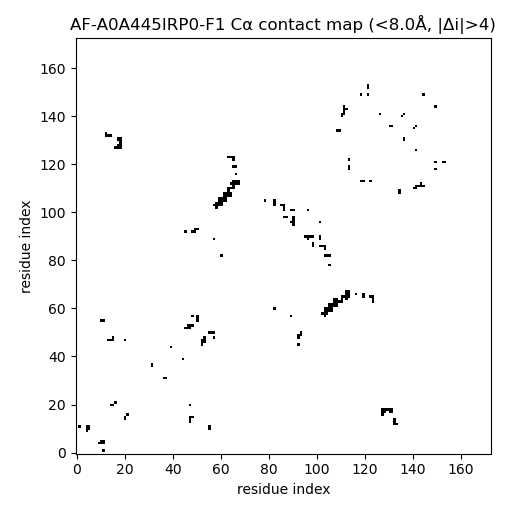A N 1
ATOM 784 C CA . LYS A 1 99 ? -6.625 4.684 22.795 1.00 71.94 99 LYS A CA 1
ATOM 785 C C . LYS A 1 99 ? -6.670 3.266 23.374 1.00 71.94 99 LYS A C 1
ATOM 787 O O . LYS A 1 99 ? -6.049 2.363 22.815 1.00 71.94 99 LYS A O 1
ATOM 792 N N . GLU A 1 100 ? -7.406 3.070 24.465 1.00 75.88 100 GLU A N 1
ATOM 793 C CA . GLU A 1 100 ? -7.551 1.786 25.157 1.00 75.88 100 GLU A CA 1
ATOM 794 C C . GLU A 1 100 ? -8.487 0.833 24.404 1.00 75.88 100 GLU A C 1
ATOM 796 O O . GLU A 1 100 ? -8.260 -0.375 24.401 1.00 75.88 100 GLU A O 1
ATOM 801 N N . SER A 1 101 ? -9.511 1.374 23.737 1.00 74.25 101 SER A N 1
ATOM 802 C CA . SER A 1 101 ? -10.474 0.605 22.936 1.00 74.25 101 SER A CA 1
ATOM 803 C C . SER A 1 101 ? -10.009 0.380 21.493 1.00 74.25 101 SER A C 1
ATOM 805 O O . SER A 1 101 ? -10.429 -0.583 20.850 1.00 74.25 101 SER A O 1
ATOM 807 N N . ALA A 1 102 ? -9.090 1.207 20.987 1.00 75.81 102 ALA A N 1
ATOM 808 C CA . ALA A 1 102 ? -8.490 1.040 19.671 1.00 75.81 102 ALA A CA 1
ATOM 809 C C . ALA A 1 102 ? -7.602 -0.217 19.614 1.00 75.81 102 ALA A C 1
ATOM 811 O O . ALA A 1 102 ? -6.488 -0.269 20.159 1.00 75.81 102 ALA A O 1
ATOM 812 N N . SER A 1 103 ? -8.063 -1.229 18.881 1.00 78.2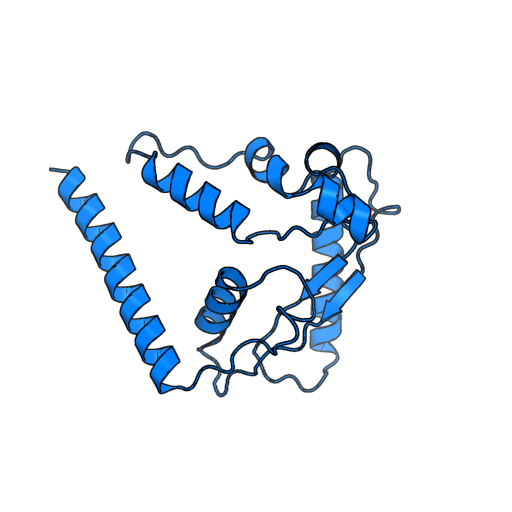5 103 SER A N 1
ATOM 813 C CA . SER A 1 103 ? -7.286 -2.425 18.562 1.00 78.25 103 SER A CA 1
ATOM 814 C C . SER A 1 103 ? -6.980 -2.484 17.072 1.00 78.25 103 SER A C 1
ATOM 816 O O . SER A 1 103 ? -7.870 -2.379 16.235 1.00 78.25 103 SER A O 1
ATOM 818 N N . ILE A 1 104 ? -5.700 -2.665 16.753 1.00 81.75 104 ILE A N 1
ATOM 819 C CA . ILE A 1 104 ? -5.222 -2.890 15.390 1.00 81.75 104 ILE A CA 1
ATOM 820 C C . ILE A 1 104 ? -4.401 -4.166 15.391 1.00 81.75 104 ILE A C 1
ATOM 822 O O . ILE A 1 104 ? -3.439 -4.312 16.157 1.00 81.75 104 ILE A O 1
ATOM 826 N N . THR A 1 105 ? -4.755 -5.073 14.498 1.00 83.44 105 THR A N 1
ATOM 827 C CA . THR A 1 105 ? -3.937 -6.233 14.167 1.00 83.44 105 THR A CA 1
ATOM 828 C C . THR A 1 105 ? -3.029 -5.870 13.004 1.00 83.44 105 THR A C 1
ATOM 830 O O . THR A 1 105 ? -3.504 -5.425 11.962 1.00 83.44 105 THR A O 1
ATOM 833 N N . LEU A 1 106 ? -1.720 -6.043 13.183 1.00 81.25 106 LEU A N 1
ATOM 834 C CA . LEU A 1 106 ? -0.764 -5.894 12.094 1.00 81.25 106 LEU A CA 1
ATOM 835 C C . LEU A 1 106 ? -0.639 -7.236 11.371 1.00 81.25 106 LEU A C 1
ATOM 837 O O . LEU A 1 106 ? -0.364 -8.250 12.011 1.00 81.25 106 LEU A O 1
ATOM 841 N N . LEU A 1 107 ? -0.849 -7.239 10.060 1.00 80.56 107 LEU A N 1
ATOM 842 C CA . LEU A 1 107 ? -0.748 -8.423 9.221 1.00 80.56 107 LEU A CA 1
ATOM 843 C C . LEU A 1 107 ? 0.340 -8.218 8.171 1.00 80.56 107 LEU A C 1
ATOM 845 O O . LEU A 1 107 ? 0.229 -7.331 7.328 1.00 80.56 107 LEU A O 1
ATOM 849 N N . HIS A 1 108 ? 1.359 -9.071 8.196 1.00 80.81 108 HIS A N 1
ATOM 850 C CA . HIS A 1 108 ? 2.372 -9.112 7.147 1.00 80.81 108 HIS A CA 1
ATOM 851 C C . HIS A 1 108 ? 1.795 -9.797 5.913 1.00 80.81 108 HIS A C 1
ATOM 853 O O . HIS A 1 108 ? 1.334 -10.936 5.987 1.00 80.81 108 HIS A O 1
ATOM 859 N N . VAL A 1 109 ? 1.807 -9.092 4.788 1.00 80.19 109 VAL A N 1
ATOM 860 C CA . VAL A 1 109 ? 1.399 -9.646 3.498 1.00 80.19 109 VAL A CA 1
ATOM 861 C C . VAL A 1 109 ? 2.611 -10.291 2.845 1.00 80.19 109 VAL A C 1
ATOM 863 O O . VAL A 1 109 ? 3.674 -9.673 2.754 1.00 80.19 109 VAL A O 1
ATOM 866 N N . ASP A 1 110 ? 2.439 -11.523 2.373 1.00 80.75 110 ASP A N 1
ATOM 867 C CA . ASP A 1 110 ? 3.461 -12.175 1.567 1.00 80.75 110 ASP A CA 1
ATOM 868 C C . ASP A 1 110 ? 3.461 -11.584 0.155 1.00 80.75 110 ASP A C 1
ATOM 870 O O . ASP A 1 110 ? 2.489 -11.702 -0.593 1.00 80.75 110 ASP A O 1
ATOM 874 N N . VAL A 1 111 ? 4.541 -10.881 -0.178 1.00 83.12 111 VAL A N 1
ATOM 875 C CA . VAL A 1 111 ? 4.737 -10.224 -1.469 1.00 83.12 111 VAL A CA 1
ATOM 876 C C . VAL A 1 111 ? 6.116 -10.561 -2.033 1.00 83.12 111 VAL A C 1
ATOM 878 O O . VAL A 1 111 ? 7.041 -10.831 -1.255 1.00 83.12 111 VAL A O 1
ATOM 881 N N . PRO A 1 112 ? 6.276 -10.511 -3.368 1.00 87.06 112 PRO A N 1
ATOM 882 C CA . PRO A 1 112 ? 7.556 -10.666 -4.033 1.00 87.06 112 PRO A CA 1
ATOM 883 C C . PRO A 1 112 ? 8.650 -9.816 -3.400 1.00 87.06 112 PRO A C 1
ATOM 885 O O . PRO A 1 112 ? 8.439 -8.675 -2.964 1.00 87.06 112 PRO A O 1
ATOM 888 N N . ARG A 1 113 ? 9.837 -10.412 -3.323 1.00 87.31 113 ARG A N 1
ATOM 889 C CA . ARG A 1 113 ? 10.993 -9.778 -2.707 1.00 87.31 113 ARG A CA 1
ATOM 890 C C . ARG A 1 113 ? 11.817 -9.092 -3.775 1.00 87.31 113 ARG A C 1
ATOM 892 O O . ARG A 1 113 ? 12.180 -9.697 -4.778 1.00 87.31 113 ARG A O 1
ATOM 899 N N . GLN A 1 114 ? 12.148 -7.833 -3.530 1.00 88.56 114 GLN A N 1
ATOM 900 C CA . GLN A 1 114 ? 13.068 -7.121 -4.394 1.00 88.56 114 GLN A CA 1
ATOM 901 C C . GLN A 1 114 ? 14.479 -7.683 -4.229 1.00 88.56 114 GLN A C 1
ATOM 903 O O . GLN A 1 114 ? 14.933 -7.962 -3.120 1.00 88.56 114 GLN A O 1
ATOM 908 N N . GLN A 1 115 ? 15.203 -7.776 -5.337 1.00 87.19 115 GLN A N 1
ATOM 909 C CA . GLN A 1 115 ? 16.543 -8.367 -5.361 1.00 87.19 115 GLN A CA 1
ATOM 910 C C . GLN A 1 115 ? 17.658 -7.369 -4.997 1.00 87.19 115 GLN A C 1
ATOM 912 O O . GLN A 1 115 ? 18.826 -7.739 -4.921 1.00 87.19 115 GLN A O 1
ATOM 917 N N . ASN A 1 116 ? 17.328 -6.091 -4.793 1.00 87.38 116 ASN A N 1
ATOM 918 C CA . ASN A 1 116 ? 18.284 -5.025 -4.481 1.00 87.38 116 ASN A CA 1
ATOM 919 C C . ASN A 1 116 ? 17.755 -4.100 -3.375 1.00 87.38 116 ASN A C 1
ATOM 921 O O . ASN A 1 116 ? 16.721 -4.364 -2.783 1.00 87.38 116 ASN A O 1
ATOM 925 N N . ILE A 1 117 ? 18.463 -3.013 -3.066 1.00 86.50 117 ILE A N 1
ATOM 926 C CA . ILE A 1 117 ? 18.122 -2.102 -1.956 1.00 86.50 117 ILE A CA 1
ATOM 927 C C . ILE A 1 117 ? 17.439 -0.795 -2.393 1.00 86.50 117 ILE A C 1
ATOM 929 O O . ILE A 1 117 ? 17.198 0.069 -1.558 1.00 86.50 117 ILE A O 1
ATOM 933 N N . HIS A 1 118 ? 17.151 -0.618 -3.684 1.00 88.69 118 HIS A N 1
ATOM 934 C CA . HIS A 1 118 ? 16.733 0.671 -4.256 1.00 88.69 118 HIS A CA 1
ATOM 935 C C . HIS A 1 118 ? 15.449 0.599 -5.100 1.00 88.69 118 HIS A C 1
ATOM 937 O O . HIS A 1 118 ? 14.956 1.626 -5.566 1.00 88.69 118 HIS A O 1
ATOM 943 N N . ASP A 1 119 ? 14.863 -0.587 -5.271 1.00 90.44 119 ASP A N 1
ATOM 944 C CA . ASP A 1 119 ? 13.607 -0.779 -6.007 1.00 90.44 119 ASP A CA 1
ATOM 945 C C . ASP A 1 119 ? 12.359 -0.727 -5.109 1.00 90.44 119 ASP A C 1
ATOM 947 O O . ASP A 1 119 ? 11.246 -0.906 -5.606 1.00 90.44 119 ASP A O 1
ATOM 951 N N . CYS A 1 120 ? 12.501 -0.454 -3.807 1.00 88.31 120 CYS A N 1
ATOM 952 C CA . CYS A 1 120 ? 11.382 -0.478 -2.852 1.00 88.31 120 CYS A CA 1
ATOM 953 C C . CYS A 1 120 ? 10.278 0.512 -3.206 1.00 88.31 120 CYS A C 1
ATOM 955 O O . CYS A 1 120 ? 9.105 0.160 -3.126 1.00 88.31 120 CYS A O 1
ATOM 957 N N . GLY A 1 121 ? 10.638 1.701 -3.694 1.00 88.25 121 GLY A N 1
ATOM 958 C CA . GLY A 1 121 ? 9.664 2.671 -4.190 1.00 88.25 121 GLY A CA 1
ATOM 959 C C . GLY A 1 121 ? 8.833 2.129 -5.358 1.00 88.25 121 GLY A C 1
ATOM 960 O O . GLY A 1 121 ? 7.618 2.289 -5.361 1.00 88.25 121 GLY A O 1
ATOM 961 N N . ILE A 1 122 ? 9.458 1.424 -6.310 1.00 89.50 122 ILE A N 1
ATOM 962 C CA . ILE A 1 122 ? 8.745 0.834 -7.455 1.00 89.50 122 ILE A CA 1
ATOM 963 C C . ILE A 1 122 ? 7.797 -0.274 -7.000 1.00 89.50 122 ILE A C 1
ATOM 965 O O . ILE A 1 122 ? 6.644 -0.299 -7.425 1.00 89.50 122 ILE A O 1
ATOM 969 N N . HIS A 1 123 ? 8.254 -1.156 -6.110 1.00 88.75 123 HIS A N 1
ATOM 970 C CA . HIS A 1 123 ? 7.417 -2.232 -5.582 1.00 88.75 123 HIS A CA 1
ATOM 971 C C . HIS A 1 123 ? 6.215 -1.671 -4.823 1.00 88.75 123 HIS A C 1
ATOM 973 O O . HIS A 1 123 ? 5.092 -2.065 -5.110 1.00 88.75 123 HIS A O 1
ATOM 979 N N . VAL A 1 124 ? 6.422 -0.697 -3.928 1.00 85.81 124 VAL A N 1
ATOM 980 C CA . VAL A 1 124 ? 5.333 -0.040 -3.188 1.00 85.81 124 VAL A CA 1
ATOM 981 C C . VAL A 1 124 ? 4.310 0.586 -4.139 1.00 85.81 124 VAL A C 1
ATOM 983 O O . VAL A 1 124 ? 3.116 0.360 -3.957 1.00 85.81 124 VAL A O 1
ATOM 986 N N . LEU A 1 125 ? 4.754 1.308 -5.174 1.00 84.19 125 LEU A N 1
ATOM 987 C CA . LEU A 1 125 ? 3.856 1.906 -6.168 1.00 84.19 125 LEU A CA 1
ATOM 988 C C . LEU A 1 125 ? 3.049 0.845 -6.921 1.00 84.19 125 LEU A C 1
ATOM 990 O O . LEU A 1 125 ? 1.829 0.956 -7.014 1.00 84.19 12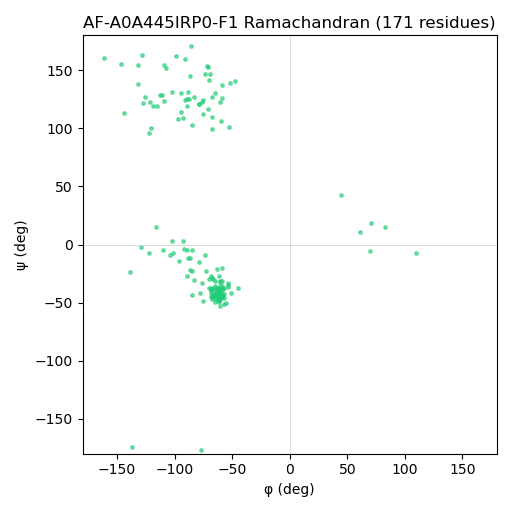5 LEU A O 1
ATOM 994 N N . LYS A 1 126 ? 3.709 -0.209 -7.412 1.00 84.38 126 LYS A N 1
ATOM 995 C CA . LYS A 1 126 ? 3.026 -1.291 -8.130 1.00 84.38 126 LYS A CA 1
ATOM 996 C C . LYS A 1 126 ? 2.073 -2.064 -7.231 1.00 84.38 126 LYS A C 1
ATOM 998 O O . LYS A 1 126 ? 1.005 -2.434 -7.701 1.00 84.38 126 LYS A O 1
ATOM 1003 N N . TYR A 1 127 ? 2.425 -2.280 -5.963 1.00 82.12 127 TYR A N 1
ATOM 1004 C CA . TYR A 1 127 ? 1.517 -2.863 -4.983 1.00 82.12 127 TYR A CA 1
ATOM 1005 C C . TYR A 1 127 ? 0.293 -1.968 -4.825 1.00 82.12 127 TYR A C 1
ATOM 1007 O O . TYR A 1 127 ? -0.805 -2.444 -5.057 1.00 82.12 127 TYR A O 1
ATOM 1015 N N . MET A 1 128 ? 0.454 -0.673 -4.552 1.00 77.88 128 MET A N 1
ATOM 1016 C CA . MET A 1 128 ? -0.681 0.254 -4.419 1.00 77.88 128 MET A CA 1
ATOM 1017 C C . MET A 1 128 ? -1.576 0.311 -5.667 1.00 77.88 128 MET A C 1
ATOM 1019 O O . MET A 1 128 ? -2.794 0.389 -5.533 1.00 77.88 128 MET A O 1
ATOM 1023 N N . GLU A 1 129 ? -0.992 0.243 -6.865 1.00 76.38 129 GLU A N 1
ATOM 1024 C CA . GLU A 1 129 ? -1.724 0.277 -8.138 1.00 76.38 129 GLU A CA 1
ATOM 1025 C C . GLU A 1 129 ? -2.654 -0.931 -8.323 1.00 76.38 129 GLU A C 1
ATOM 1027 O O . GLU A 1 129 ? -3.789 -0.770 -8.768 1.00 76.38 129 GLU A O 1
ATOM 1032 N N . ILE A 1 130 ? -2.185 -2.137 -7.985 1.00 74.81 130 ILE A N 1
ATOM 1033 C CA . ILE A 1 130 ? -2.903 -3.391 -8.280 1.00 74.81 130 ILE A CA 1
ATOM 1034 C C . ILE A 1 130 ? -3.594 -4.011 -7.061 1.00 74.81 130 ILE A C 1
ATOM 1036 O O . ILE A 1 130 ? -4.341 -4.981 -7.205 1.00 74.81 130 ILE A O 1
ATOM 1040 N N . TRP A 1 131 ? -3.335 -3.490 -5.863 1.00 73.25 131 TRP A N 1
ATOM 1041 C CA . TRP A 1 131 ? -3.818 -4.053 -4.609 1.00 73.25 131 TRP A CA 1
ATOM 1042 C C . TRP A 1 131 ? -5.327 -3.855 -4.449 1.00 73.25 131 TRP A C 1
ATOM 1044 O O . TRP A 1 131 ? -5.839 -2.740 -4.340 1.00 73.25 131 TRP A O 1
ATOM 1054 N N . ASP A 1 132 ? -6.043 -4.977 -4.406 1.00 69.31 132 ASP A N 1
ATOM 1055 C CA . ASP A 1 132 ? -7.504 -5.050 -4.310 1.00 69.31 132 ASP A CA 1
ATOM 1056 C C . ASP A 1 132 ? -8.009 -5.231 -2.872 1.00 69.31 132 ASP A C 1
ATOM 1058 O O . ASP A 1 132 ? -9.167 -4.945 -2.579 1.00 69.31 132 ASP A O 1
ATOM 1062 N N . GLY A 1 133 ? -7.115 -5.582 -1.944 1.00 63.59 133 GLY A N 1
ATOM 1063 C CA . GLY A 1 133 ? -7.315 -5.504 -0.488 1.00 63.59 133 GLY A CA 1
ATOM 1064 C C . GLY A 1 133 ? -7.445 -6.837 0.148 1.00 63.59 133 GLY A C 1
ATOM 1065 O O . GLY A 1 133 ? -7.411 -6.944 1.369 1.00 63.59 133 GLY A O 1
ATOM 1066 N N . SER A 1 134 ? -7.518 -7.860 -0.675 1.00 63.16 134 SER A N 1
ATOM 1067 C CA . SER A 1 134 ? -7.403 -9.231 -0.265 1.00 63.16 134 SER A CA 1
ATOM 1068 C C . SER A 1 134 ? -5.950 -9.553 0.111 1.00 63.16 134 SER A C 1
ATOM 1070 O O . SER A 1 134 ? -5.001 -8.922 -0.336 1.00 63.16 134 SER A O 1
ATOM 1072 N N . ILE A 1 135 ? -5.766 -10.543 0.986 1.00 60.19 135 ILE A N 1
ATOM 1073 C CA . ILE A 1 135 ? -4.438 -11.149 1.211 1.00 60.19 135 ILE A CA 1
ATOM 1074 C C . ILE A 1 135 ? -4.054 -12.022 -0.001 1.00 60.19 135 ILE A C 1
ATOM 1076 O O . ILE A 1 135 ? -2.878 -12.275 -0.237 1.00 60.19 135 ILE A O 1
ATOM 1080 N N . LYS A 1 136 ? -5.059 -12.474 -0.765 1.00 58.34 136 LYS A N 1
ATOM 1081 C CA . LYS A 1 136 ? -4.945 -13.306 -1.962 1.00 58.34 136 LYS A CA 1
ATOM 1082 C C . LYS A 1 136 ? -5.564 -12.577 -3.147 1.00 58.34 136 LYS A C 1
ATOM 1084 O O . LYS A 1 136 ? -6.780 -12.604 -3.308 1.00 58.34 136 LYS A O 1
ATOM 1089 N N . TRP A 1 137 ? -4.723 -11.967 -3.968 1.00 60.88 137 TRP A N 1
ATOM 1090 C CA . TRP A 1 137 ? -5.146 -11.193 -5.129 1.00 60.88 137 TRP A CA 1
ATOM 1091 C C . TRP A 1 137 ? -5.775 -12.101 -6.195 1.00 60.88 137 TRP A C 1
ATOM 1093 O O . TRP A 1 137 ? -5.049 -12.759 -6.929 1.00 60.88 137 TRP A O 1
ATOM 1103 N N . GLN A 1 138 ? -7.108 -12.177 -6.281 1.00 54.47 138 GLN A N 1
ATOM 1104 C CA . GLN A 1 138 ? -7.831 -13.045 -7.237 1.00 54.47 138 GLN A CA 1
ATOM 1105 C C . GLN A 1 138 ? -7.268 -14.484 -7.338 1.00 54.47 138 GLN A C 1
ATOM 1107 O O . GLN A 1 138 ? -7.071 -15.003 -8.438 1.00 54.47 138 GLN A O 1
ATOM 1112 N N . ASP A 1 139 ? -6.924 -15.098 -6.200 1.00 59.81 139 ASP A N 1
ATOM 1113 C CA . ASP A 1 139 ? -6.257 -16.415 -6.109 1.00 59.81 139 ASP A CA 1
ATOM 1114 C C . ASP A 1 139 ? -4.864 -16.519 -6.769 1.00 59.81 139 ASP A C 1
ATOM 1116 O O . ASP A 1 139 ? -4.288 -17.603 -6.872 1.00 59.81 139 ASP A O 1
ATOM 1120 N N . LYS A 1 140 ? -4.280 -15.391 -7.170 1.00 59.47 140 LYS A N 1
ATOM 1121 C CA . LYS A 1 140 ? -2.934 -15.257 -7.728 1.00 59.47 140 LYS A CA 1
ATOM 1122 C C . LYS A 1 140 ? -1.997 -14.604 -6.708 1.00 59.47 140 LYS A C 1
ATOM 1124 O O . LYS A 1 140 ? -2.396 -13.817 -5.849 1.00 59.47 140 LYS A O 1
ATOM 1129 N N . THR A 1 141 ? -0.713 -14.926 -6.809 1.00 65.38 141 THR A N 1
ATOM 1130 C CA . THR A 1 141 ? 0.340 -14.214 -6.081 1.00 65.38 141 THR A CA 1
ATOM 1131 C C . THR A 1 141 ? 0.577 -12.849 -6.719 1.00 65.38 141 THR A C 1
ATOM 1133 O O . THR A 1 141 ? 0.465 -12.701 -7.938 1.00 65.38 141 THR A O 1
ATOM 1136 N N . MET A 1 142 ? 0.927 -11.854 -5.902 1.00 76.19 142 MET A N 1
ATOM 1137 C CA . MET A 1 142 ? 1.376 -10.548 -6.388 1.00 76.19 142 MET A CA 1
ATOM 1138 C C . MET A 1 142 ? 2.514 -10.739 -7.426 1.00 76.19 142 MET A C 1
ATOM 1140 O O . MET A 1 142 ? 3.352 -11.620 -7.213 1.00 76.19 142 MET A O 1
ATOM 1144 N N . PRO A 1 143 ? 2.556 -9.984 -8.544 1.00 79.06 143 PRO A N 1
ATOM 1145 C CA . PRO A 1 143 ? 3.524 -10.225 -9.616 1.00 79.06 143 PRO A CA 1
ATOM 1146 C C . PRO A 1 143 ? 4.967 -9.985 -9.172 1.00 79.06 143 PRO A C 1
ATOM 1148 O O . PRO A 1 143 ? 5.280 -8.924 -8.630 1.00 79.06 143 PRO A O 1
ATOM 1151 N N . ASP A 1 144 ? 5.842 -10.951 -9.446 1.00 85.94 144 ASP A N 1
ATOM 1152 C CA . ASP A 1 144 ? 7.285 -10.802 -9.261 1.00 85.94 144 ASP A CA 1
ATOM 1153 C C . ASP A 1 144 ? 7.912 -10.143 -10.498 1.00 85.94 144 ASP A C 1
ATOM 1155 O O . ASP A 1 144 ? 8.068 -10.768 -11.553 1.00 85.94 144 ASP A O 1
ATOM 1159 N N . TYR A 1 145 ? 8.218 -8.851 -10.380 1.00 86.38 145 TYR A N 1
ATOM 1160 C CA . TYR A 1 145 ? 8.719 -8.047 -11.489 1.00 86.38 145 TYR A CA 1
ATOM 1161 C C . TYR A 1 145 ? 10.181 -8.366 -11.786 1.00 86.38 145 TYR A C 1
ATOM 1163 O O . TYR A 1 145 ? 11.068 -8.197 -10.950 1.00 86.38 145 TYR A O 1
ATOM 1171 N N . GLN A 1 146 ? 10.462 -8.731 -13.033 1.00 88.38 146 GLN A N 1
ATOM 1172 C CA . GLN A 1 146 ? 11.831 -8.918 -13.489 1.00 88.38 146 GLN A CA 1
ATOM 1173 C C . GLN A 1 146 ? 12.550 -7.569 -13.597 1.00 88.38 146 GLN A C 1
ATOM 1175 O O . GLN A 1 146 ? 11.946 -6.541 -13.908 1.00 88.38 146 GLN A O 1
ATOM 1180 N N . HIS A 1 147 ? 13.877 -7.570 -13.450 1.00 88.00 147 HIS A N 1
ATOM 1181 C CA . HIS A 1 147 ? 14.686 -6.345 -13.513 1.00 88.00 147 HIS A CA 1
ATOM 1182 C C . HIS A 1 147 ? 14.405 -5.491 -14.767 1.00 88.00 147 HIS A C 1
ATOM 1184 O O . HIS A 1 147 ? 14.252 -4.273 -14.686 1.00 88.00 147 HIS A O 1
ATOM 1190 N N . LYS A 1 148 ? 14.250 -6.135 -15.934 1.00 91.19 148 LYS A N 1
ATOM 1191 C CA . LYS A 1 148 ? 13.908 -5.463 -17.201 1.00 91.19 148 LYS A CA 1
ATOM 1192 C C . LYS A 1 148 ? 12.562 -4.727 -17.156 1.00 91.19 148 LYS A C 1
ATOM 1194 O O . LYS A 1 148 ? 12.391 -3.726 -17.843 1.00 91.19 148 LYS A O 1
ATOM 1199 N N . GLU A 1 149 ? 11.603 -5.231 -16.388 1.00 91.56 149 GLU A N 1
ATOM 1200 C CA . GLU A 1 149 ? 10.275 -4.634 -16.229 1.00 91.56 149 GLU A CA 1
ATOM 1201 C C . GLU A 1 149 ? 10.347 -3.448 -15.271 1.00 91.56 149 GLU A C 1
ATOM 1203 O O . GLU A 1 149 ? 9.821 -2.383 -15.584 1.00 91.56 149 GLU A O 1
ATOM 1208 N N . ILE A 1 150 ? 11.099 -3.582 -14.175 1.00 91.38 150 ILE A N 1
ATOM 1209 C CA . ILE A 1 150 ? 11.363 -2.485 -13.235 1.00 91.38 150 ILE A C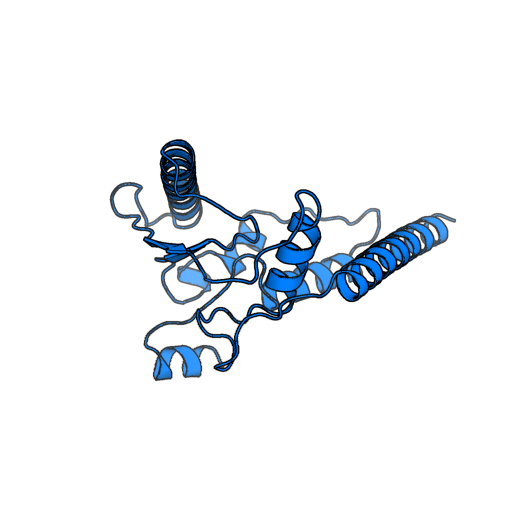A 1
ATOM 1210 C C . ILE A 1 150 ? 12.036 -1.301 -13.942 1.00 91.38 150 ILE A C 1
ATOM 1212 O O . ILE A 1 150 ? 11.646 -0.153 -13.724 1.00 91.38 150 ILE A O 1
ATOM 1216 N N . LEU A 1 151 ? 13.009 -1.552 -14.826 1.00 91.12 151 LEU A N 1
ATOM 1217 C CA . LEU A 1 151 ? 13.648 -0.492 -15.616 1.00 91.12 151 LEU A CA 1
ATOM 1218 C C . LEU A 1 151 ? 12.656 0.239 -16.527 1.00 91.12 151 LEU A C 1
ATOM 1220 O O . LEU A 1 151 ? 12.700 1.466 -16.608 1.00 91.12 151 LEU A O 1
ATOM 1224 N N . LYS A 1 152 ? 11.736 -0.487 -17.170 1.00 92.50 152 LYS A N 1
ATOM 1225 C CA . LYS A 1 152 ? 10.682 0.122 -17.995 1.00 92.50 152 LYS A CA 1
ATOM 1226 C C . LYS A 1 152 ? 9.720 0.960 -17.159 1.00 92.50 152 LYS A C 1
ATOM 1228 O O . LYS A 1 152 ? 9.380 2.065 -17.564 1.00 92.50 152 LYS A O 1
ATOM 1233 N N . ILE A 1 153 ? 9.327 0.468 -15.982 1.00 90.12 153 ILE A N 1
ATOM 1234 C CA . ILE A 1 153 ? 8.464 1.214 -15.055 1.00 90.12 153 ILE A CA 1
ATOM 1235 C C . ILE A 1 153 ? 9.154 2.512 -14.625 1.00 90.12 153 ILE A C 1
ATOM 1237 O O . ILE A 1 153 ? 8.546 3.575 -14.693 1.00 90.12 153 ILE A O 1
ATOM 1241 N N . ARG A 1 154 ? 10.440 2.457 -14.253 1.00 89.19 154 ARG A N 1
ATOM 1242 C CA . ARG A 1 154 ? 11.225 3.660 -13.931 1.00 89.19 154 ARG A CA 1
ATOM 1243 C C . ARG A 1 154 ? 11.223 4.667 -15.070 1.00 89.19 154 ARG A C 1
ATOM 1245 O O . ARG A 1 154 ? 10.956 5.838 -14.834 1.00 89.19 154 ARG A O 1
ATOM 1252 N N . GLN A 1 155 ? 11.527 4.213 -16.284 1.00 89.94 155 GLN A N 1
ATOM 1253 C CA . GLN A 1 155 ? 11.549 5.075 -17.464 1.00 89.94 155 GLN A CA 1
ATOM 1254 C C . GLN A 1 155 ? 10.188 5.734 -17.700 1.00 89.94 155 GLN A C 1
ATOM 1256 O O . GLN A 1 155 ? 10.153 6.941 -17.912 1.00 89.94 155 GLN A O 1
ATOM 1261 N N . SER A 1 156 ? 9.091 4.979 -17.582 1.00 88.69 156 SER A N 1
ATOM 1262 C CA . SER A 1 156 ? 7.734 5.531 -17.676 1.00 88.69 156 SER A CA 1
ATOM 1263 C C . SER A 1 156 ? 7.510 6.628 -16.641 1.00 88.69 156 SER A C 1
ATOM 1265 O O . SER A 1 156 ? 7.169 7.740 -17.013 1.00 88.69 156 SER A O 1
ATOM 1267 N N . LEU A 1 157 ? 7.814 6.368 -15.364 1.00 85.19 157 LEU A N 1
ATOM 1268 C CA . LEU A 1 157 ? 7.619 7.349 -14.291 1.00 85.19 157 LEU A CA 1
ATOM 1269 C C . LEU A 1 157 ? 8.405 8.650 -14.521 1.00 85.19 157 LEU A C 1
ATOM 1271 O O . LEU A 1 157 ? 7.919 9.728 -14.182 1.00 85.19 157 LEU A O 1
ATOM 1275 N N . TYR A 1 158 ? 9.608 8.567 -15.097 1.00 84.12 158 TYR A N 1
ATOM 1276 C CA . TYR A 1 158 ? 10.377 9.755 -15.473 1.00 84.12 158 TYR A CA 1
ATOM 1277 C C . TYR A 1 158 ? 9.726 10.536 -16.616 1.00 84.12 158 TYR A C 1
ATOM 1279 O O . TYR A 1 158 ? 9.667 11.762 -16.541 1.00 84.12 158 TYR A O 1
ATOM 1287 N N . VAL A 1 159 ? 9.251 9.844 -17.656 1.00 84.81 159 VAL A N 1
ATOM 1288 C CA . VAL A 1 159 ? 8.569 10.472 -18.797 1.00 84.81 159 VAL A CA 1
ATOM 1289 C C . VAL A 1 159 ? 7.261 11.116 -18.344 1.00 84.81 159 VAL A C 1
ATOM 1291 O O . VAL A 1 159 ? 7.075 12.307 -18.565 1.00 84.81 159 VAL A O 1
ATOM 1294 N N . ASP A 1 160 ? 6.426 10.382 -17.608 1.00 79.00 160 ASP A N 1
ATOM 1295 C CA . ASP A 1 160 ? 5.149 10.872 -17.083 1.00 79.00 160 ASP A CA 1
ATOM 1296 C C . ASP A 1 160 ? 5.361 12.104 -16.188 1.00 79.00 160 ASP A C 1
ATOM 1298 O O . ASP A 1 160 ? 4.677 13.121 -16.317 1.00 79.00 160 ASP A O 1
ATOM 1302 N N . GLY A 1 161 ? 6.362 12.053 -15.302 1.00 77.94 161 GLY A N 1
ATOM 1303 C CA . GLY A 1 161 ? 6.732 13.186 -14.455 1.00 77.94 161 GLY A CA 1
ATOM 1304 C C . GLY A 1 161 ? 7.208 14.401 -15.256 1.00 77.94 161 GLY A C 1
ATOM 1305 O O . GLY A 1 161 ? 6.830 15.532 -14.942 1.00 77.94 161 GLY A O 1
ATOM 1306 N N . PHE A 1 162 ? 8.007 14.184 -16.303 1.00 79.25 162 PHE A N 1
ATOM 1307 C CA . PHE A 1 162 ? 8.469 15.251 -17.187 1.00 79.25 162 PHE A CA 1
ATOM 1308 C C . PHE A 1 162 ? 7.317 15.879 -17.977 1.00 79.25 162 PHE A C 1
ATOM 1310 O O . PHE A 1 162 ? 7.230 17.104 -18.042 1.00 79.25 162 PHE A O 1
ATOM 1317 N N . ASP A 1 163 ? 6.399 15.075 -18.511 1.00 76.38 163 ASP A N 1
ATOM 1318 C CA . ASP A 1 163 ? 5.240 15.554 -19.266 1.00 76.38 163 ASP A CA 1
ATOM 1319 C C . ASP A 1 163 ? 4.284 16.370 -18.388 1.00 76.38 163 ASP A C 1
ATOM 1321 O O . ASP A 1 163 ? 3.795 17.423 -18.810 1.00 76.38 163 ASP A O 1
ATOM 1325 N N . ILE A 1 164 ? 4.079 15.956 -17.131 1.00 73.62 164 ILE A N 1
ATOM 1326 C CA . ILE A 1 164 ? 3.317 16.736 -16.144 1.00 73.62 164 ILE A CA 1
ATOM 1327 C C . ILE A 1 164 ? 3.991 18.090 -15.894 1.00 73.62 164 ILE A C 1
ATOM 1329 O O . ILE A 1 164 ? 3.318 19.124 -15.895 1.00 73.62 164 ILE A O 1
ATOM 1333 N N . LEU A 1 165 ? 5.311 18.107 -15.684 1.00 73.44 165 LEU A N 1
ATOM 1334 C CA . LEU A 1 165 ? 6.060 19.345 -15.454 1.00 73.44 165 LEU A CA 1
ATOM 1335 C C . LEU A 1 165 ? 6.029 20.263 -16.679 1.00 73.44 165 LEU A C 1
ATOM 1337 O O . LEU A 1 165 ? 5.791 21.460 -16.535 1.00 73.44 165 LEU A O 1
ATOM 1341 N N . LYS A 1 166 ? 6.206 19.707 -17.877 1.00 77.62 166 LYS A N 1
ATOM 1342 C CA . LYS A 1 166 ? 6.139 20.439 -19.143 1.00 77.62 166 LYS A CA 1
ATOM 1343 C C . LYS A 1 166 ? 4.758 21.057 -19.356 1.00 77.62 166 LYS A C 1
ATOM 1345 O O . LYS A 1 166 ? 4.667 22.261 -19.564 1.00 77.62 166 LYS A O 1
ATOM 1350 N N . THR A 1 167 ? 3.694 20.270 -19.196 1.00 72.69 167 THR A N 1
ATOM 1351 C CA . THR A 1 167 ? 2.304 20.748 -19.299 1.00 72.69 167 THR A CA 1
ATOM 1352 C C . THR A 1 167 ? 2.028 21.879 -18.306 1.00 72.69 167 THR A C 1
ATOM 1354 O O . THR A 1 167 ? 1.325 22.837 -18.621 1.00 72.69 167 THR A O 1
ATOM 1357 N N . ARG A 1 168 ? 2.579 21.790 -17.088 1.00 69.81 168 ARG A N 1
ATOM 1358 C CA . ARG A 1 168 ? 2.449 22.850 -16.078 1.00 69.81 168 ARG A CA 1
ATOM 1359 C C . ARG A 1 168 ? 3.205 24.121 -16.462 1.00 69.81 168 ARG A C 1
ATOM 1361 O O . ARG A 1 168 ? 2.674 25.204 -16.261 1.00 69.81 168 ARG A O 1
ATOM 1368 N N . LEU A 1 169 ? 4.402 24.003 -17.034 1.00 71.19 169 LEU A N 1
ATOM 1369 C CA . LEU A 1 169 ? 5.177 25.154 -17.507 1.00 71.19 169 LEU A CA 1
ATOM 1370 C C . LEU A 1 169 ? 4.533 25.836 -18.718 1.00 71.19 169 LEU A C 1
ATOM 1372 O O . LEU A 1 169 ? 4.537 27.058 -18.789 1.00 71.19 169 LEU A O 1
ATOM 1376 N N . GLU A 1 170 ? 3.949 25.075 -19.641 1.00 74.69 170 GLU A N 1
ATOM 1377 C CA . GLU A 1 170 ? 3.256 25.630 -20.810 1.00 74.69 170 GLU A CA 1
ATOM 1378 C C . GLU A 1 170 ? 1.985 26.397 -20.427 1.00 74.69 170 GLU A C 1
ATOM 1380 O O . GLU A 1 170 ? 1.654 27.375 -21.079 1.00 74.69 170 GLU A O 1
ATOM 1385 N N . LYS A 1 171 ? 1.306 26.022 -19.334 1.00 65.75 171 LYS A N 1
ATOM 1386 C CA . LYS A 1 171 ? 0.146 26.765 -18.805 1.00 65.75 171 LYS A CA 1
ATOM 1387 C C . LYS A 1 171 ? 0.506 28.084 -18.100 1.00 65.75 171 LYS A C 1
ATOM 1389 O O . LYS A 1 171 ? -0.407 28.824 -17.743 1.00 65.75 171 LYS A O 1
ATOM 1394 N N . ARG A 1 172 ? 1.795 28.363 -17.858 1.00 58.16 172 ARG A N 1
ATOM 1395 C CA . ARG A 1 172 ? 2.268 29.613 -17.227 1.00 58.16 172 ARG A CA 1
ATOM 1396 C C . ARG A 1 172 ? 2.509 30.761 -18.210 1.00 58.16 172 ARG A C 1
ATOM 1398 O O . ARG A 1 172 ? 2.730 31.880 -17.748 1.00 58.16 172 ARG A O 1
ATOM 1405 N N . PHE A 1 173 ? 2.506 30.498 -19.515 1.00 51.28 173 PHE A N 1
ATOM 1406 C CA . PHE A 1 173 ? 2.757 31.479 -20.576 1.00 51.28 173 PHE A CA 1
ATOM 1407 C C . PHE A 1 173 ? 1.579 31.533 -21.550 1.00 51.28 173 PHE A C 1
ATOM 1409 O O . PHE A 1 173 ? 1.422 32.596 -22.189 1.00 51.28 173 PHE A O 1
#

Foldseek 3Di:
DQVVCCVVPVAGFADDLAPVVVVVVVVVVVVDDPVRDDPDDLVNSLCRQACVNSVHDAAEDEDEFQADDDDDPVVVVVVVVVQLVVLVVNCVSYVVDDSVRRHYDYHYQDAHHDPDDPLRVVRVVLCRHQPPRDSQRVVDGHDHDDPVRSVVSVVVVVVVVVVVVVVNVVVVD

=== Feature glossary ===
Annotated list of the representations used here:

Nearest PDB structures. The Foldseek neighbor list gives the closest experimentally determined structures in the PDB, ranked by structural alignment. TM-score near 1 means near-identical fold; near 0.3 means only rough topology match. This is how one finds what a novel AlphaFold prediction most resembles in the solved-structure universe.

Foldseek 3Di. Foldseek's 3Di representation compresses backbone geometry into a per-residue letter drawn from a learned twenty-state alphabet. It captures the tertiary interaction pattern around each residue — which residues are packed against it in space, regardless of where they are in sequence.

Radius of gyration, Cα contacts, bounding box. Radius of gyration (Rg) is the root-mean-square distance of Cα atoms from their centroid — a single number for overall size and compactness. A globular domain of N residues has Rg ≈ 2.2·N^0.38 Å; an extended or disordered chain has a much larger Rg. The Cα contact count is the number of residue pairs whose Cα atoms are within 8 Å and are more than four positions apart in sequence — a standard proxy for tertiary packing density. The bounding box is the smallest axis-aligned box enclosing all Cα atoms.

InterPro / GO / CATH / organism. The annotation block draws on four external resources. InterPro: which protein families and domains the sequence belongs to. GO: standardized terms for what the protein does, what process it participates in, and where in the cell it acts. CATH: which structural fold it has in the CATH hierarchy. Organism: the species of origin.

mmCIF coordinates. The mmCIF block holds the 3D Cartesian coordinates of each backbone atom (N, Cα, C, O) in ångströms. mmCIF is the PDB's canonical archive format — a tagged-loop text representation of the atomic model.

pLDDT. pLDDT is the predicted lDDT-Cα score: AlphaFold's confidence that the local environment of each residue (all inter-atomic distances within 15 Å) is correctly placed. It is a per-residue number between 0 and 100, with higher meaning more reliable.

Backbone torsions (φ/ψ). φ (phi) and ψ (psi) are the two rotatable backbone dihedrals per residue: φ is the C(i-1)–N–Cα–C torsion, ψ is the N–Cα–C–N(i+1) torsion, both in degrees on (−180°, 180°]. α-helical residues cluster near (−60°, −45°); β-strand residues near (−120°, +130°). A Ramachandran plot is simply a scatter of (φ, ψ) for every residue.

B-factor. For experimental (PDB) structures, the B-factor (temperature factor) quantifies the positional spread of each atom in the crystal — a combination of thermal vibration and static disorder — in units of Å². High B-factors mark flexible loops or poorly resolved regions; low B-factors mark the rigid, well-ordered core.

Secondary structure (3-state, P-SEA). SS3 is a coarse helix/strand/coil call (letters a/b/c) made by the P-SEA algorithm from inter-Cα distances and dihedrals. It is less detailed than DSSP but needs only Cα positions.

Predicted aligned error. Predicted aligned error is AlphaFold's pairwise confidence. Unlike pLDDT (per-residue), PAE is per-residue-pair and captures whether two parts of the structure are correctly placed relative to each other. Units are ångströms of expected positional error.

Solvent-accessible surface area. Solvent-accessible surface area (SASA) is the area in Å² traced out by the centre of a 1.4 Å probe sphere (a water molecule) rolled over the protein's van der Waals surface (Shrake–Rupley / Lee–Ri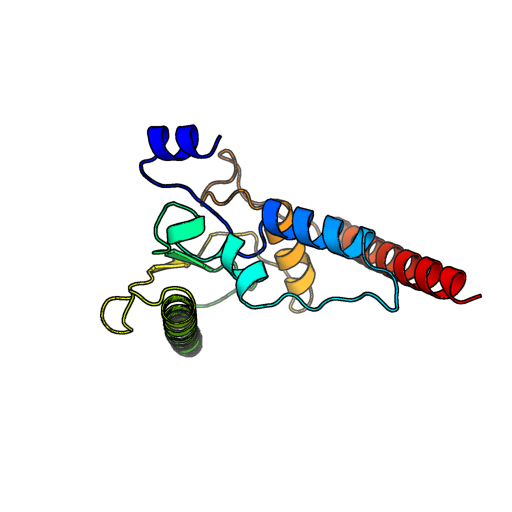chards construction). Buried residues have near-zero SASA; fully exposed residues can exceed 200 Å². The total SASA scales roughly with the number of surface residues.

Secondary structure (8-state, DSSP). The SS8 string is DSSP's per-residue secondary-structure call. α-helix (H) means an i→i+4 H-bond ladder; β-strand (E) means the residue participates in a β-sheet; 3₁₀ (G) and π (I) are tighter and wider helices; T/S are turns/bends; '-' is loop.

Rendered structure images. Structure images are PyMOL renders from six orthogonal camera directions. Cartoon representation draws helices as coils and strands as arrows; sticks shows the backbone as bonds; surface shows the solvent-excluded envelope. Rainbow coloring maps sequence position to hue (blue→red, N→C); chain coloring assigns a distinct color per polypeptide.

Sequence. The amino-acid sequence is the protein's primary structure: the linear order of residues from the N-terminus to the C-terminus, written in one-letter code. Everything else here — the 3D coordinates, the secondary structure, the domain annotations — is ultimately a consequence of this string.

Contact-map, Ramachandran, and PAE plots. Three diagnostic plots accompany the record. The Cα contact map visualizes the tertiary structure as a 2D adjacency matrix (8 Å cutoff, sequence-local contacts suppressed). The Ramachandran plot shows the distribution of backbone (φ, ψ) torsions, with points in the α and β basins reflecting secondary structure content. The PAE plot shows AlphaFold's inter-residue confidence as a color matrix.